Protein AF-A0AAD9BZF3-F1 (afdb_monomer)

Secondary structure (DSSP, 8-state):
--------------------------S-----------HHHHHHHHHHHGGGHHHHHHHHHHHHHHHHHHHHHHHHHHHHHHHHHH-TT-HHHHHHHHHHHHHHHHHHHHHHHHHHHHHHHHHHHHHHHHHHHHHHHHHHHHHTS-HHHHHHS-HHHHHHIIIIIHHHHHHIIIIIHHHHHHHHHHHHHHHHHHHHH-HHHHHHHHHHHHHHHHHHHHHHHHHHHHHHHHHHHHHHHHHHHHHHHHTHHHHHHTT-HHHHHHHHHHHHHHHHHHHHHHHHHHHHHHHHHHHHHHHHHHHHHHHHHHHHHTTSS-HHHHHHHHHHHHHHHHHTT-

Solvent-accessible surface area (backbone atoms only — not comparable to full-atom values): 18412 Å² total; per-residue (Å²): 134,88,81,83,90,85,87,80,90,86,83,89,85,86,87,81,85,80,91,81,78,82,79,78,88,71,88,79,87,68,79,82,66,81,85,70,75,54,70,64,58,56,50,54,53,49,60,63,45,53,88,45,43,67,47,53,50,50,24,48,52,26,44,55,52,24,48,50,43,60,65,43,47,38,56,53,49,12,53,51,47,40,50,65,68,68,39,82,84,46,70,68,65,40,53,54,52,51,51,54,51,52,52,52,50,49,52,49,50,51,53,22,50,52,28,42,53,51,20,52,53,36,38,53,55,47,22,54,53,43,26,53,52,46,38,55,53,50,52,55,53,60,74,69,54,60,70,73,55,58,76,73,45,59,68,69,56,58,50,41,48,52,56,53,49,33,48,53,53,19,41,49,69,27,56,51,44,54,50,50,52,47,45,53,52,48,40,53,51,29,53,53,48,32,44,70,73,35,53,72,59,36,53,52,49,63,62,54,46,55,62,51,49,51,54,51,50,55,51,49,52,54,51,50,53,45,49,49,53,26,50,54,42,43,50,53,42,50,50,51,49,51,54,50,63,76,40,40,69,61,40,59,74,70,71,36,61,71,59,52,51,51,54,50,48,56,39,50,50,52,25,49,55,39,46,52,54,40,49,53,50,51,51,48,49,53,51,53,52,51,49,51,52,52,52,50,54,50,50,51,51,53,55,46,51,53,36,37,76,69,71,76,43,54,75,12,54,50,50,18,44,50,46,34,52,50,56,40,53,56,59,73,73,110

pLDDT: mean 82.31, std 19.56, range [26.34, 98.06]

Mean predicted aligned error: 11.13 Å

InterPro domains:
  IPR011527 ABC transporter type 1, transmembrane domain [PF00664] (59-325)
  IPR011527 ABC transporter type 1, transmembrane domain [PS50929] (57-326)
  IPR036640 ABC transporter type 1, transmembrane domain superfamily [G3DSA:1.20.1560.10] (37-333)
  IPR036640 ABC transporter type 1, transmembrane domain superfamily [SSF90123] (41-330)
  IPR039421 Type 1 protein exporter [PTHR43394] (20-327)

Organism: Dissostichus eleginoides (NCBI:txid100907)

Radius of gyration: 32.48 Å; Cα contacts (8 Å, |Δi|>4): 188; chains: 1; bounding box: 105×39×90 Å

Sequence (334 aa):
MRLLNRMSSSSAASTPTPAGQVKTQAETEGEQTPTTVPLEDVKRILKLAHPERWKLAAALGFLTVSSGVTMSAPFLLGKVIDTIYTAGADTETMTASLTSLCIMMTGVFLCGGAANAARVYLMQTSGQQIVRNLRASLFSSILRQEVAFFDRNRTGELINRLSADTAVVGRSITDNLSDGLRAVAQAAAGVSMMFYVSPSLASFVLLIVPPLAVLAVVYGRYLRSISKSTQDALAQATQLAEERISNMRTVRAFGKELSEVNTYTEKTDQVLKLARKEAVLRAGFFGVTGLSGNIMILSVLYKGGLLMASQHMTVGELSAFLMYTFGWASVLQV

Nearest PDB structures (foldseek):
  4ayw-assembly1_A-2  TM=9.741E-01  e=1.612E-25  Homo sapiens
  7y48-assembly1_B  TM=8.918E-01  e=3.178E-23  Homo sapiens
  7y49-assembly1_A  TM=8.389E-01  e=1.180E-23  Homo sapiens
  8t46-assembly1_B  TM=8.566E-01  e=8.533E-13  Homo sapiens
  8qoe-assembly1_A  TM=7.954E-01  e=1.090E-11  Bacillus subtilis

Structure (mmCIF, N/CA/C/O backbone):
data_AF-A0AAD9BZF3-F1
#
_entry.id   AF-A0AAD9BZF3-F1
#
loop_
_atom_site.group_PDB
_atom_site.id
_atom_site.type_symbol
_atom_site.label_atom_id
_atom_site.label_alt_id
_atom_site.label_comp_id
_atom_site.label_asym_id
_atom_site.label_entity_id
_atom_site.label_seq_id
_atom_site.pdbx_PDB_ins_code
_atom_site.Cartn_x
_atom_site.Cartn_y
_atom_site.Cartn_z
_atom_site.occupancy
_atom_site.B_iso_or_equiv
_atom_site.auth_seq_id
_atom_site.auth_comp_id
_atom_site.auth_asym_id
_atom_site.auth_atom_id
_atom_site.pdbx_PDB_model_num
ATOM 1 N N . MET A 1 1 ? -68.567 8.536 58.199 1.00 43.97 1 MET A N 1
ATOM 2 C CA . MET A 1 1 ? -68.249 7.810 56.947 1.00 43.97 1 MET A CA 1
ATOM 3 C C . MET A 1 1 ? -67.055 6.901 57.249 1.00 43.97 1 MET A C 1
ATOM 5 O O . MET A 1 1 ? -65.944 7.392 57.231 1.00 43.97 1 MET A O 1
ATOM 9 N N . ARG A 1 2 ? -67.195 5.704 57.856 1.00 34.12 2 ARG A N 1
ATOM 10 C CA . ARG A 1 2 ? -67.696 4.428 57.274 1.00 34.12 2 ARG A CA 1
ATOM 11 C C . ARG A 1 2 ? -67.047 4.202 55.888 1.00 34.12 2 ARG A C 1
ATOM 13 O O . ARG A 1 2 ? -67.356 4.990 55.012 1.00 34.12 2 ARG A O 1
ATOM 20 N N . LEU A 1 3 ? -66.163 3.230 55.619 1.00 34.75 3 LEU A N 1
ATOM 21 C CA . LEU A 1 3 ? -65.942 1.895 56.197 1.00 34.75 3 LEU A CA 1
ATOM 22 C C . LEU A 1 3 ? -64.507 1.370 55.919 1.00 34.75 3 LEU A C 1
ATOM 24 O O . LEU A 1 3 ? -64.008 1.502 54.811 1.00 34.75 3 LEU A O 1
ATOM 28 N N . LEU A 1 4 ? -63.934 0.750 56.960 1.00 37.34 4 LEU A N 1
ATOM 29 C CA . LEU A 1 4 ? -63.267 -0.568 57.045 1.00 37.34 4 LEU A CA 1
ATOM 30 C C . LEU A 1 4 ? -62.184 -0.961 56.017 1.00 37.34 4 LEU A C 1
ATOM 32 O O . LEU A 1 4 ? -62.442 -1.088 54.832 1.00 37.34 4 LEU A O 1
ATOM 36 N N . ASN A 1 5 ? -60.932 -1.160 56.442 1.00 33.53 5 ASN A N 1
ATOM 37 C CA . ASN A 1 5 ? -60.416 -2.277 57.261 1.00 33.53 5 ASN A CA 1
ATOM 38 C C . ASN A 1 5 ? -60.195 -3.567 56.453 1.00 33.53 5 ASN A C 1
ATOM 40 O O . ASN A 1 5 ? -61.130 -4.326 56.210 1.00 33.53 5 ASN A O 1
ATOM 44 N N . ARG A 1 6 ? -58.923 -3.864 56.169 1.00 34.59 6 ARG A N 1
ATOM 45 C CA . ARG A 1 6 ? -58.376 -5.213 56.351 1.00 34.59 6 ARG A CA 1
ATOM 46 C C . ARG A 1 6 ? -56.855 -5.150 56.485 1.00 34.59 6 ARG A C 1
ATOM 48 O O . ARG A 1 6 ? -56.124 -5.156 55.502 1.00 34.59 6 ARG A O 1
ATOM 55 N N . MET A 1 7 ? -56.393 -5.094 57.730 1.00 35.22 7 MET A N 1
ATOM 56 C CA . MET A 1 7 ? -55.089 -5.640 58.096 1.00 35.22 7 MET A CA 1
ATOM 57 C C . MET A 1 7 ? -55.259 -7.135 58.371 1.00 35.22 7 MET A C 1
ATOM 59 O O . MET A 1 7 ? -56.206 -7.545 59.039 1.00 35.22 7 MET A O 1
ATOM 63 N N . SER A 1 8 ? -54.317 -7.934 57.886 1.00 36.06 8 SER A N 1
ATOM 64 C CA . SER A 1 8 ? -53.917 -9.189 58.519 1.00 36.06 8 SER A CA 1
ATOM 65 C C . SER A 1 8 ? -52.482 -9.473 58.104 1.00 36.06 8 SER A C 1
ATOM 67 O O . SER A 1 8 ? -52.202 -9.884 56.983 1.00 36.06 8 SER A O 1
ATOM 69 N N . SER A 1 9 ? -51.588 -9.195 59.039 1.00 35.19 9 SER A N 1
ATOM 70 C CA . SER A 1 9 ? -50.189 -9.592 59.093 1.00 35.19 9 SER A CA 1
ATOM 71 C C . SER A 1 9 ? -49.988 -11.103 58.952 1.00 35.19 9 SER A C 1
ATOM 73 O O . SER A 1 9 ? -50.738 -11.873 59.547 1.00 35.19 9 SER A O 1
ATOM 75 N N . SER A 1 10 ? -48.888 -11.517 58.325 1.00 30.06 10 SER A N 1
ATOM 76 C CA . SER A 1 10 ? -48.106 -12.644 58.838 1.00 30.06 10 SER A CA 1
ATOM 77 C C . SER A 1 10 ? -46.621 -12.422 58.570 1.00 30.06 10 SER A C 1
ATOM 79 O O . SER A 1 10 ? -46.224 -11.884 57.540 1.00 30.06 10 SER A O 1
ATOM 81 N N . SER A 1 11 ? -45.844 -12.787 59.578 1.00 29.58 11 SER A N 1
ATOM 82 C CA . SER A 1 11 ? -44.441 -12.490 59.821 1.00 29.58 11 SER A CA 1
ATOM 83 C C . SER A 1 11 ? -43.527 -13.638 59.369 1.00 29.58 11 SER A C 1
ATOM 85 O O . SER A 1 11 ? -43.952 -14.790 59.354 1.00 29.58 11 SER A O 1
ATOM 87 N N . ALA A 1 12 ? -42.257 -13.274 59.157 1.00 30.83 12 ALA A N 1
ATOM 88 C CA . ALA A 1 12 ? -41.030 -14.044 59.400 1.00 30.83 12 ALA A CA 1
ATOM 89 C C . ALA A 1 12 ? -40.320 -14.803 58.249 1.00 30.83 12 ALA A C 1
ATOM 91 O O . ALA A 1 12 ? -40.863 -15.698 57.614 1.00 30.83 12 ALA A O 1
ATOM 92 N N . ALA A 1 13 ? -39.013 -14.486 58.175 1.00 29.39 13 ALA A N 1
ATOM 93 C CA . ALA A 1 13 ? -37.856 -15.382 58.003 1.00 29.39 13 ALA A CA 1
ATOM 94 C C . ALA A 1 13 ? -37.224 -15.607 56.599 1.00 29.39 13 ALA A C 1
ATOM 96 O O . ALA A 1 13 ? -37.577 -16.509 55.854 1.00 29.39 13 ALA A O 1
ATOM 97 N N . SER A 1 14 ? -36.193 -14.791 56.321 1.00 28.27 14 SER A N 1
ATOM 98 C CA . SER A 1 14 ? -34.774 -15.158 56.074 1.00 28.27 14 SER A CA 1
ATOM 99 C C . SER A 1 14 ? -34.335 -16.200 55.005 1.00 28.27 14 SER A C 1
ATOM 101 O O . SER A 1 14 ? -34.389 -17.402 55.250 1.00 28.27 14 SER A O 1
ATOM 103 N N . THR A 1 15 ? -33.593 -15.680 53.998 1.00 29.72 15 THR A N 1
ATOM 104 C CA . THR A 1 15 ? -32.366 -16.223 53.317 1.00 29.72 15 THR A CA 1
ATOM 105 C C . THR A 1 15 ? -32.477 -17.424 52.334 1.00 29.72 15 THR A C 1
ATOM 107 O O . THR A 1 15 ? -33.512 -18.070 52.287 1.00 29.72 15 THR A O 1
ATOM 110 N N . PRO A 1 16 ? -31.480 -17.670 51.440 1.00 35.84 16 PRO A N 1
ATOM 111 C CA . PRO A 1 16 ? -31.411 -17.134 50.073 1.00 35.84 16 PRO A CA 1
ATOM 112 C C . PRO A 1 16 ? -31.395 -18.233 48.972 1.00 35.84 16 PRO A C 1
ATOM 114 O O . PRO A 1 16 ? -31.284 -19.415 49.259 1.00 35.84 16 PRO A O 1
ATOM 117 N N . THR A 1 17 ? -31.496 -17.797 47.710 1.00 29.58 17 THR A N 1
ATOM 118 C CA . THR A 1 17 ? -31.065 -18.401 46.420 1.00 29.58 17 THR A CA 1
ATOM 119 C C . THR A 1 17 ? -30.816 -19.924 46.324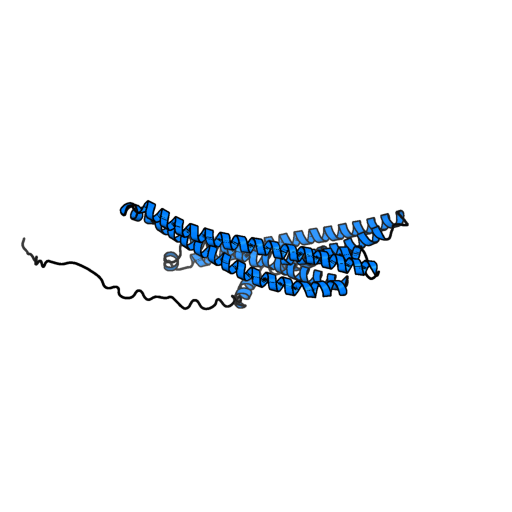 1.00 29.58 17 THR A C 1
ATOM 121 O O . THR A 1 17 ? -29.978 -20.474 47.034 1.00 29.58 17 THR A O 1
ATOM 124 N N . PRO A 1 18 ? -31.299 -20.555 45.235 1.00 29.00 18 PRO A N 1
ATOM 125 C CA . PRO A 1 18 ? -30.323 -21.105 44.289 1.00 29.00 18 PRO A CA 1
ATOM 126 C C . PRO A 1 18 ? -30.462 -20.519 42.884 1.00 29.00 18 PRO A C 1
ATOM 128 O O . PRO A 1 18 ? -31.551 -20.262 42.375 1.00 29.00 18 PRO A O 1
ATOM 131 N N . ALA A 1 19 ? -29.297 -20.317 42.277 1.00 33.66 19 ALA A N 1
ATOM 132 C CA . ALA A 1 19 ? -29.096 -19.899 40.908 1.00 33.66 19 ALA A CA 1
ATOM 133 C C . ALA A 1 19 ? -29.779 -20.863 39.927 1.00 33.66 19 ALA A C 1
ATOM 135 O O . ALA A 1 19 ? -29.671 -22.081 40.057 1.00 33.66 19 ALA A O 1
ATOM 136 N N . GLY A 1 20 ? -30.438 -20.300 38.915 1.00 26.34 20 GLY A N 1
ATOM 137 C CA . GLY A 1 20 ? -31.137 -21.044 37.875 1.00 26.34 20 GLY A CA 1
ATOM 138 C C . GLY A 1 20 ? -31.024 -20.353 36.521 1.00 26.34 20 GLY A C 1
ATOM 139 O O . GLY A 1 20 ? -31.921 -19.627 36.120 1.00 26.34 20 GLY A O 1
ATOM 140 N N . GLN A 1 21 ? -29.914 -20.636 35.836 1.00 28.55 21 GLN A N 1
ATOM 141 C CA . GLN A 1 21 ? -29.777 -20.673 34.374 1.00 28.55 21 GLN A CA 1
ATOM 142 C C . GLN A 1 21 ? -29.893 -19.346 33.601 1.00 28.55 21 GLN A C 1
ATOM 144 O O . GLN A 1 21 ? -30.812 -19.123 32.816 1.00 28.55 21 GLN A O 1
ATOM 149 N N . VAL A 1 22 ? -28.836 -18.533 33.685 1.00 28.47 22 VAL A N 1
ATOM 150 C CA . VAL A 1 22 ? -28.403 -17.756 32.515 1.00 28.47 22 VAL A CA 1
ATOM 151 C C . VAL A 1 22 ? -27.894 -18.773 31.496 1.00 28.47 22 VAL A C 1
ATOM 153 O O . VAL A 1 22 ? -26.881 -19.431 31.724 1.00 28.47 22 VAL A O 1
ATOM 156 N N . LYS A 1 23 ? -28.637 -18.962 30.402 1.00 28.06 23 LYS A N 1
ATOM 157 C CA . LYS A 1 23 ? -28.177 -19.752 29.260 1.00 28.06 23 LYS A CA 1
ATOM 158 C C . LYS A 1 23 ? -26.883 -19.135 28.735 1.00 28.06 23 LYS A C 1
ATOM 160 O O . LYS A 1 23 ? -26.897 -18.070 28.126 1.00 28.06 23 LYS A O 1
ATOM 165 N N . THR A 1 24 ? -25.789 -19.842 28.976 1.00 26.64 24 THR A N 1
ATOM 166 C CA . THR A 1 24 ? -24.521 -19.735 28.266 1.00 26.64 24 THR A CA 1
ATOM 167 C C . THR A 1 24 ? -24.787 -19.851 26.765 1.00 26.64 24 THR A C 1
ATOM 169 O O . THR A 1 24 ? -24.963 -20.946 26.243 1.00 26.64 24 THR A O 1
ATOM 172 N N . GLN A 1 25 ? -24.857 -18.716 26.071 1.00 26.88 25 GLN A N 1
ATOM 173 C CA . GLN A 1 25 ? -24.564 -18.629 24.642 1.00 2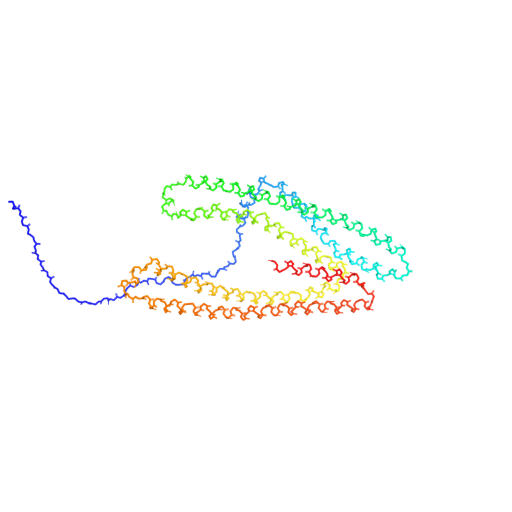6.88 25 GLN A CA 1
ATOM 174 C C . GLN A 1 25 ? -23.065 -18.354 24.515 1.00 26.88 25 GLN A C 1
ATOM 176 O O . GLN A 1 25 ? -22.627 -17.235 24.272 1.00 26.88 25 GLN A O 1
ATOM 181 N N . ALA A 1 26 ? -22.279 -19.391 24.774 1.00 32.47 26 ALA A N 1
ATOM 182 C CA . ALA A 1 26 ? -20.930 -19.523 24.258 1.00 32.47 26 ALA A CA 1
ATOM 183 C C . ALA A 1 26 ? -20.971 -20.722 23.304 1.00 32.47 26 ALA A C 1
ATOM 185 O O . ALA A 1 26 ? -21.685 -21.680 23.581 1.00 32.47 26 ALA A O 1
ATOM 186 N N . GLU A 1 27 ? -20.227 -20.627 22.202 1.00 33.44 27 GLU A N 1
ATOM 187 C CA . GLU A 1 27 ? -20.094 -21.621 21.123 1.00 33.44 27 GLU A CA 1
ATOM 188 C C . GLU A 1 27 ? -21.171 -21.601 20.030 1.00 33.44 27 GLU A C 1
ATOM 190 O O . GLU A 1 27 ? -22.002 -22.495 19.919 1.00 33.44 27 GLU A O 1
ATOM 195 N N . THR A 1 28 ? -21.088 -20.607 19.137 1.00 26.95 28 THR A N 1
ATOM 196 C CA . THR A 1 28 ? -20.877 -20.853 17.690 1.00 26.95 28 THR A CA 1
ATOM 197 C C . THR A 1 28 ? -20.437 -19.554 16.992 1.00 26.95 28 THR A C 1
ATOM 199 O O . THR A 1 28 ? -21.117 -19.028 16.118 1.00 26.95 28 THR A O 1
ATOM 202 N N . GLU A 1 29 ? -19.278 -18.995 17.363 1.00 32.38 29 GLU A N 1
ATOM 203 C CA . GLU A 1 29 ? -18.572 -18.108 16.426 1.00 32.38 29 GLU A CA 1
ATOM 204 C C . GLU A 1 29 ? -17.856 -19.000 15.414 1.00 32.38 29 GLU A C 1
ATOM 206 O O . GLU A 1 29 ? -16.723 -19.436 15.608 1.00 32.38 29 GLU A O 1
ATOM 211 N N . GLY A 1 30 ? -18.597 -19.339 14.360 1.00 28.11 30 GLY A N 1
ATOM 212 C CA . GLY A 1 30 ? -18.056 -19.988 13.182 1.00 28.11 30 GLY A CA 1
ATOM 213 C C . GLY A 1 30 ? -16.917 -19.155 12.605 1.00 28.11 30 GLY A C 1
ATOM 214 O O . GLY A 1 30 ? -17.051 -17.953 12.378 1.00 28.11 30 GLY A O 1
ATOM 215 N N . GLU A 1 31 ? -15.795 -19.833 12.405 1.00 32.50 31 GLU A N 1
ATOM 216 C CA . GLU A 1 31 ? -14.805 -19.620 11.356 1.00 32.50 31 GLU A CA 1
ATOM 217 C C . GLU A 1 31 ? -15.208 -18.514 10.363 1.00 32.50 31 GLU A C 1
ATOM 219 O O . GLU A 1 31 ? -15.999 -18.735 9.441 1.00 32.50 31 GLU A O 1
ATOM 224 N N . GLN A 1 32 ? -14.687 -17.294 10.562 1.00 34.31 32 GLN A N 1
ATOM 225 C CA . GLN A 1 32 ? -14.824 -16.208 9.591 1.00 34.31 32 GLN A CA 1
ATOM 226 C C . GLN A 1 32 ? -14.070 -16.607 8.319 1.00 34.31 32 GLN A C 1
ATOM 228 O O . GLN A 1 32 ? -12.889 -16.318 8.126 1.00 34.31 32 GLN A O 1
ATOM 233 N N . THR A 1 33 ? -14.796 -17.320 7.465 1.00 31.84 33 THR A N 1
ATOM 234 C CA . THR A 1 33 ? -14.477 -17.585 6.068 1.00 31.84 33 THR A CA 1
ATOM 235 C C . THR A 1 33 ? -14.231 -16.219 5.415 1.00 31.84 33 THR A C 1
ATOM 237 O O . THR A 1 33 ? -14.969 -15.280 5.727 1.00 31.84 33 THR A O 1
ATOM 240 N N . PRO A 1 34 ? -13.192 -16.040 4.576 1.00 35.72 34 PRO A N 1
ATOM 241 C CA . PRO A 1 34 ? -12.843 -14.730 4.032 1.00 35.72 34 PRO A CA 1
ATOM 242 C C . PRO A 1 34 ? -14.082 -14.080 3.421 1.00 35.72 34 PRO A C 1
ATOM 244 O O . PRO A 1 34 ? -14.734 -14.692 2.576 1.00 35.72 34 PRO A O 1
ATOM 247 N N . THR A 1 35 ? -14.407 -12.866 3.875 1.00 42.47 35 THR A N 1
ATOM 248 C CA . THR A 1 35 ? -15.506 -12.040 3.370 1.00 42.47 35 THR A CA 1
ATOM 249 C C . THR A 1 35 ? -15.317 -11.840 1.870 1.00 42.47 35 THR A C 1
ATOM 251 O O . THR A 1 35 ? -14.641 -10.915 1.422 1.00 42.47 35 THR A O 1
ATOM 254 N N . THR A 1 36 ? -15.860 -12.755 1.073 1.00 41.66 36 THR A N 1
ATOM 255 C CA . THR A 1 36 ? -15.955 -12.595 -0.370 1.00 41.66 36 THR A CA 1
ATOM 256 C C . THR A 1 36 ? -16.985 -11.503 -0.578 1.00 41.66 36 THR A C 1
ATOM 258 O O . THR A 1 36 ? -18.149 -11.652 -0.218 1.00 41.66 36 THR A O 1
ATOM 261 N N . VAL A 1 37 ? -16.530 -10.342 -1.050 1.00 52.38 37 VAL A N 1
ATOM 262 C CA . VAL A 1 37 ? -17.421 -9.221 -1.348 1.00 52.38 37 VAL A CA 1
ATOM 263 C C . VAL A 1 37 ? -18.459 -9.740 -2.348 1.00 52.38 37 VAL A C 1
ATOM 265 O O . VAL A 1 37 ? -18.054 -10.195 -3.424 1.00 52.38 37 VAL A O 1
ATOM 268 N N . PRO A 1 38 ? -19.765 -9.735 -2.026 1.00 67.69 38 PRO A N 1
ATOM 269 C CA . PRO A 1 38 ? -20.777 -10.213 -2.952 1.00 67.69 38 PRO A CA 1
ATOM 270 C C . PRO A 1 38 ? -20.660 -9.421 -4.254 1.00 67.69 38 PRO A C 1
ATOM 272 O O . PRO A 1 38 ? -20.639 -8.189 -4.248 1.00 67.69 38 PRO A O 1
ATOM 275 N N . LEU A 1 39 ? -20.587 -10.111 -5.394 1.00 64.56 39 LEU A N 1
ATOM 276 C CA . LEU A 1 39 ? -20.503 -9.466 -6.713 1.00 64.56 39 LEU A CA 1
ATOM 277 C C . LEU A 1 39 ? -21.675 -8.493 -6.956 1.00 64.56 39 LEU A C 1
ATOM 279 O O . LEU A 1 39 ? -21.552 -7.539 -7.727 1.00 64.56 39 LEU A O 1
ATOM 283 N N . GLU A 1 40 ? -22.796 -8.697 -6.262 1.00 71.50 40 GLU A N 1
ATOM 284 C CA . GLU A 1 40 ? -23.947 -7.795 -6.262 1.00 71.50 40 GLU A CA 1
ATOM 285 C C . GLU A 1 40 ? -23.658 -6.434 -5.614 1.00 71.50 40 GLU A C 1
ATOM 287 O O . GLU A 1 40 ? -24.077 -5.407 -6.155 1.00 71.50 40 GLU A O 1
ATOM 292 N N . ASP A 1 41 ? -22.884 -6.393 -4.528 1.00 72.31 41 ASP A N 1
ATOM 293 C CA . ASP A 1 41 ? -22.503 -5.150 -3.852 1.00 72.31 41 ASP A CA 1
ATOM 294 C C . ASP A 1 41 ? -21.544 -4.335 -4.718 1.00 72.31 41 ASP A C 1
ATOM 296 O O . ASP A 1 41 ? -21.728 -3.128 -4.892 1.00 72.31 41 ASP A O 1
ATOM 300 N N . VAL A 1 42 ? -20.594 -5.006 -5.377 1.00 67.75 42 VAL A N 1
ATOM 301 C CA . VAL A 1 42 ? -19.699 -4.380 -6.362 1.00 67.75 42 VAL A CA 1
ATOM 302 C C . VAL A 1 42 ? -20.502 -3.810 -7.530 1.00 67.75 42 VAL A C 1
ATOM 304 O O . VAL A 1 42 ? -20.268 -2.678 -7.947 1.00 67.75 42 VAL A O 1
ATOM 307 N N . LYS A 1 43 ? -21.502 -4.541 -8.035 1.00 72.88 43 LYS A N 1
ATOM 308 C CA . LYS A 1 43 ? -22.376 -4.075 -9.123 1.00 72.88 43 LYS A CA 1
ATOM 309 C C . LYS A 1 43 ? -23.236 -2.879 -8.705 1.00 72.88 43 LYS A C 1
ATOM 311 O O . LYS A 1 43 ? -23.443 -1.964 -9.504 1.00 72.88 43 LYS A O 1
ATOM 316 N N . ARG A 1 44 ? -23.717 -2.850 -7.460 1.00 72.00 44 ARG A N 1
ATOM 317 C CA . ARG A 1 44 ? -24.491 -1.734 -6.891 1.00 72.00 44 ARG A CA 1
ATOM 318 C C . ARG A 1 44 ? -23.629 -0.482 -6.724 1.00 72.00 44 ARG A C 1
ATOM 320 O O . ARG A 1 44 ? -24.068 0.614 -7.070 1.00 72.00 44 ARG A O 1
ATOM 327 N N . ILE A 1 45 ? -22.385 -0.667 -6.294 1.00 70.12 45 ILE A N 1
ATOM 328 C CA . ILE A 1 45 ? -21.344 0.361 -6.219 1.00 70.12 45 ILE A CA 1
ATOM 329 C C . ILE A 1 45 ? -20.972 0.885 -7.618 1.00 70.12 45 ILE A C 1
ATOM 331 O O . ILE A 1 45 ? -20.923 2.094 -7.841 1.00 70.12 45 ILE A O 1
ATOM 335 N N . LEU A 1 46 ? -20.80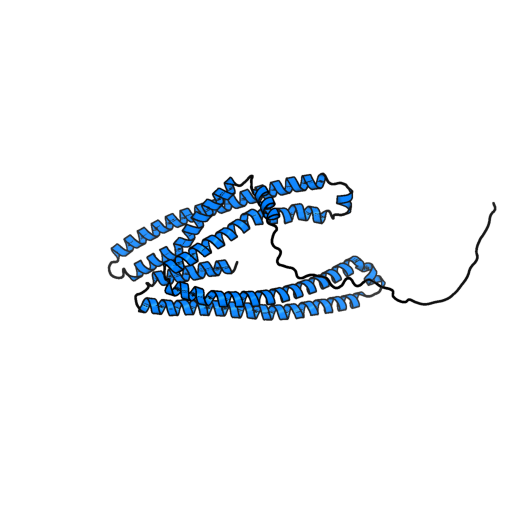4 0.001 -8.604 1.00 66.81 46 LEU A N 1
ATOM 336 C CA . LEU A 1 46 ? -20.511 0.390 -9.987 1.00 66.81 46 LEU A CA 1
ATOM 337 C C . LEU A 1 46 ? -21.676 1.168 -10.621 1.00 66.81 46 LEU A C 1
ATOM 339 O O . LEU A 1 46 ? -21.470 2.110 -11.386 1.00 66.81 46 LEU A O 1
ATOM 343 N N . LYS A 1 47 ? -22.917 0.815 -10.265 1.00 76.50 47 LYS A N 1
ATOM 344 C CA . LYS A 1 47 ? -24.121 1.535 -10.699 1.00 76.50 47 LYS A CA 1
ATOM 345 C C . LYS A 1 47 ? -24.176 2.960 -10.132 1.00 76.50 47 LYS A C 1
ATOM 347 O O . LYS A 1 47 ? -24.667 3.852 -10.817 1.00 76.50 47 LYS A O 1
ATOM 352 N N . LEU A 1 48 ? -23.627 3.193 -8.936 1.00 67.44 48 LEU A N 1
ATOM 353 C CA . LEU A 1 48 ? -23.468 4.534 -8.354 1.00 67.44 48 LEU A CA 1
ATOM 354 C C . LEU A 1 48 ? -22.408 5.374 -9.089 1.00 67.44 48 LEU A C 1
ATOM 356 O O . LEU A 1 48 ? -22.550 6.592 -9.161 1.00 67.44 48 LEU A O 1
ATOM 360 N N . ALA A 1 49 ? -21.393 4.735 -9.681 1.00 69.12 49 ALA A N 1
ATOM 361 C CA . ALA A 1 49 ? -20.363 5.389 -10.494 1.00 69.12 49 ALA A CA 1
ATOM 362 C C . ALA A 1 49 ? -20.792 5.652 -11.954 1.00 69.12 49 ALA A C 1
ATOM 364 O O . ALA A 1 49 ? -20.160 6.437 -12.662 1.00 69.12 49 ALA A O 1
ATOM 365 N N . HIS A 1 50 ? -21.886 5.034 -12.410 1.00 74.69 50 HIS A N 1
ATOM 366 C CA . HIS A 1 50 ? -22.388 5.141 -13.783 1.00 74.69 50 HIS A CA 1
ATOM 367 C C . HIS A 1 50 ? -22.584 6.582 -14.311 1.00 74.69 50 HIS A C 1
ATOM 369 O O . HIS A 1 50 ? -22.276 6.808 -15.484 1.00 74.69 50 HIS A O 1
ATOM 375 N N . PRO A 1 51 ? -23.055 7.572 -13.520 1.00 77.88 51 PRO A N 1
ATOM 376 C CA . PRO A 1 51 ? -23.209 8.950 -13.998 1.00 77.88 51 PRO A CA 1
ATOM 377 C C . PRO A 1 51 ? -21.881 9.602 -14.410 1.00 77.88 51 PRO A C 1
ATOM 379 O O . PRO A 1 51 ? -21.853 10.402 -15.339 1.00 77.88 51 PRO A O 1
ATOM 382 N N . GLU A 1 52 ? -20.773 9.210 -13.774 1.00 80.75 52 GLU A N 1
ATOM 383 C CA . GLU A 1 52 ? -19.437 9.787 -13.979 1.00 80.75 52 GLU A CA 1
ATOM 384 C C . GLU A 1 52 ? -18.517 8.883 -14.819 1.00 80.75 52 GLU A C 1
ATOM 386 O O . GLU A 1 52 ? -17.315 9.129 -14.926 1.00 80.75 52 GLU A O 1
ATOM 391 N N . ARG A 1 53 ? -19.071 7.849 -15.469 1.00 83.19 53 ARG A N 1
ATOM 392 C CA . ARG A 1 53 ? -18.310 6.844 -16.236 1.00 83.19 53 ARG A CA 1
ATOM 393 C C . ARG A 1 53 ? -17.353 7.441 -17.269 1.00 83.19 53 ARG A C 1
ATOM 395 O O . ARG A 1 53 ? -16.278 6.895 -17.480 1.00 8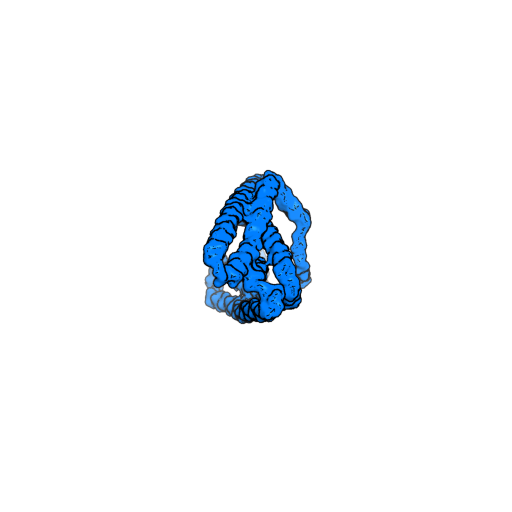3.19 53 ARG A O 1
ATOM 402 N N . TRP A 1 54 ? -17.709 8.572 -17.877 1.00 86.19 54 TRP A N 1
ATOM 403 C CA . TRP A 1 54 ? -16.865 9.246 -18.866 1.00 86.19 54 TRP A CA 1
ATOM 404 C C . TRP A 1 54 ? -15.635 9.910 -18.243 1.00 86.19 54 TRP A C 1
ATOM 406 O O . TRP A 1 54 ? -14.543 9.792 -18.791 1.00 86.19 54 TRP A O 1
ATOM 416 N N . LYS A 1 55 ? -15.781 10.553 -17.078 1.00 85.75 55 LYS A N 1
ATOM 417 C CA . LYS A 1 55 ? -14.646 11.150 -16.360 1.00 85.75 55 LYS A CA 1
ATOM 418 C C . LYS A 1 55 ? -13.735 10.076 -15.782 1.00 85.75 55 LYS A C 1
ATOM 420 O O . LYS A 1 55 ? -12.520 10.210 -15.864 1.00 85.75 55 LYS A O 1
ATOM 425 N N . LEU A 1 56 ? -14.317 8.987 -15.275 1.00 85.31 56 LEU A N 1
ATOM 426 C CA . LEU A 1 56 ? -13.565 7.828 -14.791 1.00 85.31 56 LEU A CA 1
ATOM 427 C C . LEU A 1 56 ? -12.813 7.121 -15.927 1.00 85.31 56 LEU A C 1
ATOM 429 O O . LEU A 1 56 ? -11.640 6.795 -15.765 1.00 85.31 56 LEU A O 1
ATOM 433 N N . ALA A 1 57 ? -13.436 6.946 -17.096 1.00 87.31 57 ALA A N 1
ATOM 434 C CA . ALA A 1 57 ? -12.773 6.387 -18.275 1.00 87.31 57 ALA A CA 1
ATOM 435 C C . ALA A 1 57 ? -11.639 7.294 -18.783 1.00 87.31 57 ALA A C 1
ATOM 437 O O . ALA A 1 57 ? -10.55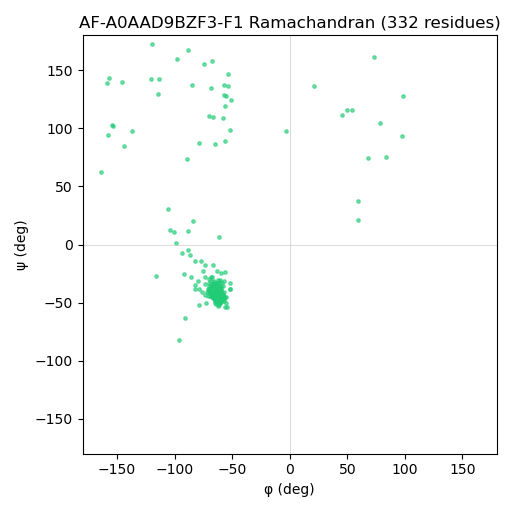3 6.807 -19.091 1.00 87.31 57 ALA A O 1
ATOM 438 N N . ALA A 1 58 ? -11.846 8.615 -18.806 1.00 90.38 58 ALA A N 1
ATOM 439 C CA . ALA A 1 58 ? -10.790 9.569 -19.141 1.00 90.38 58 ALA A CA 1
ATOM 440 C C . ALA A 1 58 ? -9.635 9.519 -18.125 1.00 90.38 58 ALA A C 1
ATOM 442 O O . ALA A 1 58 ? -8.472 9.443 -18.517 1.00 90.38 58 ALA A O 1
ATOM 443 N N . ALA A 1 59 ? -9.939 9.485 -16.822 1.00 88.06 59 ALA A N 1
ATOM 444 C CA . ALA A 1 59 ? -8.941 9.344 -15.762 1.00 88.06 59 ALA A CA 1
ATOM 445 C C . ALA A 1 59 ? -8.152 8.030 -15.876 1.00 88.06 59 ALA A C 1
ATOM 447 O O . ALA A 1 59 ? -6.949 8.011 -15.612 1.00 88.06 59 ALA A O 1
ATOM 448 N N . LEU A 1 60 ? -8.806 6.948 -16.310 1.00 87.56 60 LEU A N 1
ATOM 449 C CA . LEU A 1 60 ? -8.166 5.667 -16.590 1.00 87.56 60 LEU A CA 1
ATOM 450 C C . LEU A 1 60 ? -7.222 5.743 -17.801 1.00 87.56 60 LEU A C 1
ATOM 452 O O . LEU A 1 60 ? -6.106 5.231 -17.742 1.00 87.56 60 LEU A O 1
ATOM 456 N N . GLY A 1 61 ? -7.617 6.435 -18.871 1.00 90.00 61 GLY A N 1
ATOM 457 C CA . GLY A 1 61 ? -6.725 6.704 -20.002 1.00 90.00 61 GLY A CA 1
ATOM 458 C C . GLY A 1 61 ? -5.483 7.487 -19.565 1.00 90.00 61 GLY A C 1
ATOM 459 O O . GLY A 1 61 ? -4.353 7.060 -19.805 1.00 90.00 61 GLY A O 1
ATOM 460 N N . PHE A 1 62 ? -5.670 8.575 -18.812 1.00 91.12 62 PHE A N 1
ATOM 461 C CA . PHE A 1 62 ? -4.552 9.348 -18.261 1.00 91.12 62 PHE A CA 1
ATOM 462 C C . PHE A 1 62 ? -3.684 8.541 -17.290 1.00 91.12 62 PHE A C 1
ATOM 464 O O . PHE A 1 62 ? -2.469 8.731 -17.274 1.00 91.12 62 PHE A O 1
ATOM 471 N N . LEU A 1 63 ? -4.269 7.611 -16.527 1.00 88.69 63 LEU A N 1
ATOM 472 C CA . LEU A 1 63 ? -3.524 6.666 -15.693 1.00 88.69 63 LEU A CA 1
ATOM 473 C C . LEU A 1 63 ? -2.590 5.790 -16.530 1.00 88.69 63 LEU A C 1
ATOM 475 O O . LEU A 1 63 ? -1.431 5.611 -16.158 1.00 88.69 63 LEU A O 1
ATOM 479 N N . THR A 1 64 ? -3.077 5.220 -17.633 1.00 88.19 64 THR A N 1
ATOM 480 C CA . THR A 1 64 ? -2.235 4.352 -18.469 1.00 88.19 64 THR A CA 1
ATOM 481 C C . THR A 1 64 ? -1.065 5.119 -19.076 1.00 88.19 64 THR A C 1
ATOM 483 O O . THR A 1 64 ? 0.067 4.639 -19.034 1.00 88.19 64 THR A O 1
ATOM 486 N N . VAL A 1 65 ? -1.305 6.355 -19.527 1.00 89.81 65 VAL A N 1
ATOM 487 C CA . VAL A 1 65 ? -0.260 7.231 -20.069 1.00 89.81 65 VAL A CA 1
ATOM 488 C C . VAL A 1 65 ? 0.752 7.605 -18.986 1.00 89.81 65 VAL A C 1
ATOM 490 O O . VAL A 1 65 ? 1.951 7.414 -19.175 1.00 89.81 65 VAL A O 1
ATOM 493 N N . SER A 1 66 ? 0.299 8.084 -17.824 1.00 88.88 66 SER A N 1
ATOM 494 C CA . SER A 1 66 ? 1.205 8.507 -16.750 1.00 88.88 66 SER A CA 1
ATOM 495 C C . SER A 1 66 ? 1.998 7.339 -16.155 1.00 88.88 66 SER A C 1
ATOM 497 O O . SER A 1 66 ? 3.179 7.492 -15.832 1.00 88.88 66 SER A O 1
ATOM 499 N N . SER A 1 67 ? 1.394 6.151 -16.062 1.00 86.94 67 SER A N 1
ATOM 500 C CA . SER A 1 67 ? 2.078 4.931 -15.617 1.00 86.94 67 SER A CA 1
ATOM 501 C C . SER A 1 67 ? 3.125 4.475 -16.624 1.00 86.94 67 SER A C 1
ATOM 503 O O . SER A 1 67 ? 4.231 4.134 -16.210 1.00 86.94 67 SER A O 1
ATOM 505 N N . GLY A 1 68 ? 2.817 4.532 -17.924 1.00 87.50 68 GLY A N 1
ATOM 506 C CA . GLY A 1 68 ? 3.774 4.239 -18.992 1.00 87.50 68 GLY A CA 1
ATOM 507 C C . GLY A 1 68 ? 4.973 5.186 -18.965 1.00 87.50 68 GLY A C 1
ATOM 508 O O . GLY A 1 68 ? 6.115 4.734 -18.974 1.00 87.50 68 GLY A O 1
ATOM 509 N N . VAL A 1 69 ? 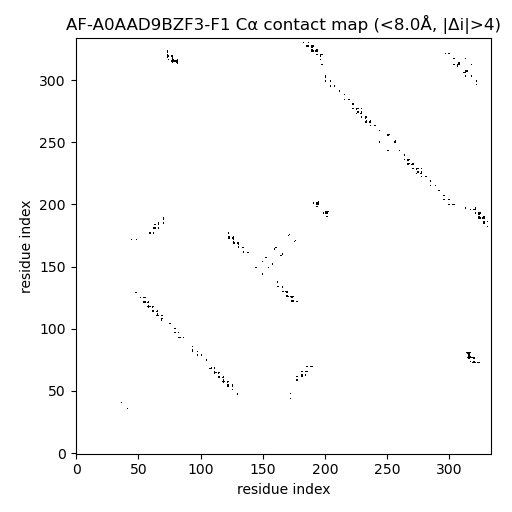4.727 6.492 -18.812 1.00 88.06 69 VAL A N 1
ATOM 510 C CA . VAL A 1 69 ? 5.798 7.487 -18.650 1.00 88.06 69 VAL A CA 1
ATOM 511 C C . VAL A 1 69 ? 6.649 7.185 -17.417 1.00 88.06 69 VAL A C 1
ATOM 513 O O . VAL A 1 69 ? 7.874 7.136 -17.513 1.00 88.06 69 VAL A O 1
ATOM 516 N N . THR A 1 70 ? 6.023 6.907 -16.272 1.00 85.88 70 THR A N 1
ATOM 517 C CA . THR A 1 70 ? 6.753 6.577 -15.036 1.00 85.88 70 THR A CA 1
ATOM 518 C C . THR A 1 70 ? 7.617 5.322 -15.213 1.00 85.88 70 THR A C 1
ATOM 520 O O . THR A 1 70 ? 8.768 5.300 -14.786 1.00 85.88 70 THR A O 1
ATOM 523 N N . MET A 1 71 ? 7.093 4.289 -15.880 1.00 86.62 71 MET A N 1
ATOM 524 C CA . MET A 1 71 ? 7.817 3.039 -16.140 1.00 86.62 71 MET A CA 1
ATOM 525 C C . MET A 1 71 ? 8.895 3.170 -17.217 1.00 86.62 71 MET A C 1
ATOM 527 O O . MET A 1 71 ? 9.788 2.332 -17.271 1.00 86.62 71 MET A O 1
ATOM 531 N N . SER A 1 72 ? 8.870 4.213 -18.047 1.00 87.69 72 SER A N 1
ATOM 532 C CA . SER A 1 72 ? 9.953 4.488 -18.998 1.00 87.69 72 SER A CA 1
ATOM 533 C C . SER A 1 72 ? 11.201 5.083 -18.332 1.00 87.69 72 SER A C 1
ATOM 535 O O . SER A 1 72 ? 12.301 4.941 -18.862 1.00 87.69 72 SER A O 1
ATOM 537 N N . ALA A 1 73 ? 11.060 5.703 -17.152 1.00 87.62 73 ALA A N 1
ATOM 538 C CA . ALA A 1 73 ? 12.150 6.426 -16.498 1.00 87.62 73 ALA A CA 1
ATOM 539 C C . ALA A 1 73 ? 13.379 5.547 -16.174 1.00 87.62 73 ALA A C 1
ATOM 541 O O . ALA A 1 73 ? 14.482 5.964 -16.532 1.00 87.62 73 ALA A O 1
ATOM 542 N N . PRO A 1 74 ? 13.245 4.335 -15.588 1.00 90.19 74 PRO A N 1
ATOM 543 C CA . PRO A 1 74 ? 14.400 3.471 -15.325 1.00 90.19 74 PRO A CA 1
ATOM 544 C C . PRO A 1 74 ? 15.150 3.048 -16.592 1.00 90.19 74 PRO A C 1
ATOM 546 O O . PRO A 1 74 ? 16.377 3.066 -16.617 1.00 90.19 74 PRO A O 1
ATOM 549 N N . PHE A 1 75 ? 14.422 2.706 -17.659 1.00 89.19 75 PHE A N 1
ATOM 550 C CA . PHE A 1 75 ? 15.015 2.318 -18.940 1.00 89.19 75 PHE A CA 1
ATOM 551 C C . PHE A 1 75 ? 15.784 3.472 -19.589 1.00 89.19 75 PHE A C 1
ATOM 553 O O . PHE A 1 75 ? 16.923 3.298 -20.023 1.00 89.19 75 PHE A O 1
ATOM 560 N N . LEU A 1 76 ? 15.180 4.662 -19.623 1.00 87.62 76 LEU A N 1
ATOM 561 C CA . LEU A 1 76 ? 15.809 5.854 -20.188 1.00 87.62 76 LEU A CA 1
ATOM 562 C C . LEU A 1 76 ? 17.054 6.255 -19.392 1.00 87.62 76 LEU A C 1
ATOM 564 O O . LEU A 1 76 ? 18.084 6.564 -19.987 1.00 87.62 76 LEU A O 1
ATOM 568 N N . LEU A 1 77 ? 17.000 6.173 -18.060 1.00 88.12 77 LEU A N 1
ATOM 569 C CA . LEU A 1 77 ? 18.168 6.435 -17.226 1.00 88.12 77 LEU A CA 1
ATOM 570 C C . LEU A 1 77 ? 19.280 5.404 -17.460 1.00 88.12 77 LEU A C 1
ATOM 572 O O . LEU A 1 77 ? 20.443 5.786 -17.550 1.00 88.12 77 LEU A O 1
ATOM 576 N N . GLY A 1 78 ? 18.935 4.125 -17.634 1.00 88.81 78 GLY A N 1
ATOM 577 C CA . GLY A 1 78 ? 19.893 3.093 -18.033 1.00 88.81 78 GLY A CA 1
ATOM 578 C C . GLY A 1 78 ? 20.626 3.455 -19.329 1.00 88.81 78 GLY A C 1
ATOM 579 O O . GLY A 1 78 ? 21.852 3.408 -19.380 1.00 88.81 78 GLY A O 1
ATOM 580 N N . LYS A 1 79 ? 19.901 3.935 -20.348 1.00 86.88 79 LYS A N 1
ATOM 581 C CA . LYS A 1 79 ? 20.505 4.406 -21.608 1.00 86.88 79 LYS A CA 1
ATOM 582 C C . LYS A 1 79 ? 21.407 5.627 -21.431 1.00 86.88 79 LYS A C 1
ATOM 584 O O . LYS A 1 79 ? 22.450 5.701 -22.079 1.00 86.88 79 LYS A O 1
ATOM 589 N N . VAL A 1 80 ? 21.039 6.566 -20.559 1.00 87.06 80 VAL A N 1
ATOM 590 C CA . VAL A 1 80 ? 21.898 7.713 -20.216 1.00 87.06 80 VAL A CA 1
ATOM 591 C C . VAL A 1 80 ? 23.198 7.232 -19.570 1.00 87.06 80 VAL A C 1
ATOM 593 O O . VAL A 1 80 ? 24.271 7.663 -19.985 1.00 87.06 80 VAL A O 1
ATOM 596 N N . ILE A 1 81 ? 23.115 6.304 -18.612 1.00 88.75 81 ILE A N 1
ATOM 597 C CA . ILE A 1 81 ? 24.284 5.723 -17.935 1.00 88.75 81 ILE A CA 1
ATOM 598 C C . ILE A 1 81 ? 25.211 5.040 -18.946 1.00 88.75 81 ILE A C 1
ATOM 600 O O . ILE A 1 81 ? 26.412 5.303 -18.941 1.00 88.75 81 ILE A O 1
ATOM 604 N N . ASP A 1 82 ? 24.664 4.228 -19.852 1.00 87.75 82 ASP A N 1
ATOM 605 C CA . ASP A 1 82 ? 25.458 3.555 -20.886 1.00 87.75 82 ASP A CA 1
ATOM 606 C C . ASP A 1 82 ? 26.118 4.543 -21.851 1.00 87.75 82 ASP A C 1
ATOM 608 O O . ASP A 1 82 ? 27.278 4.364 -22.224 1.00 87.75 82 ASP A O 1
ATOM 612 N N . THR A 1 83 ? 25.414 5.615 -22.223 1.00 82.62 83 THR A N 1
ATOM 613 C CA . THR A 1 83 ? 25.961 6.664 -23.097 1.00 82.62 83 THR A CA 1
ATOM 614 C C . THR A 1 83 ? 27.149 7.361 -22.434 1.00 82.62 83 THR A C 1
ATOM 616 O O . THR A 1 83 ? 28.180 7.540 -23.075 1.00 82.62 83 THR A O 1
ATOM 619 N N . ILE A 1 84 ? 27.046 7.691 -21.142 1.00 83.75 84 ILE A N 1
ATOM 620 C CA . ILE A 1 84 ? 28.139 8.305 -20.369 1.00 83.75 84 ILE A CA 1
ATOM 621 C C . ILE A 1 84 ? 29.333 7.349 -20.252 1.00 83.75 84 ILE A C 1
ATOM 623 O O . ILE A 1 84 ? 30.478 7.777 -20.370 1.00 83.75 84 ILE A O 1
ATOM 627 N N . TYR A 1 85 ? 29.078 6.058 -20.031 1.00 81.56 85 TYR A N 1
ATOM 628 C CA . TYR A 1 85 ? 30.135 5.067 -19.827 1.00 81.56 85 TYR A CA 1
ATOM 629 C C . TYR A 1 85 ? 30.880 4.707 -21.124 1.00 81.56 85 TYR A C 1
ATOM 631 O O . TYR A 1 85 ? 32.082 4.460 -21.099 1.00 81.56 85 TYR A O 1
ATOM 639 N N . THR A 1 86 ? 30.183 4.699 -22.264 1.00 75.50 86 THR A N 1
ATOM 640 C CA . THR A 1 86 ? 30.750 4.296 -23.565 1.00 75.50 86 THR A CA 1
ATOM 641 C C . THR A 1 86 ? 31.448 5.454 -24.286 1.00 75.50 86 THR A C 1
ATOM 643 O O . THR A 1 86 ? 32.391 5.237 -25.041 1.00 75.50 86 THR A O 1
ATOM 646 N N . ALA A 1 87 ? 31.023 6.697 -24.051 1.00 63.44 87 ALA A N 1
ATOM 647 C CA . ALA A 1 87 ? 31.483 7.867 -24.798 1.00 63.44 87 ALA A CA 1
ATOM 648 C C . ALA A 1 87 ? 32.801 8.490 -24.294 1.00 63.44 87 ALA A C 1
ATOM 650 O O . ALA A 1 87 ? 33.109 9.632 -24.628 1.00 63.44 87 ALA A O 1
ATOM 651 N N . GLY A 1 88 ? 33.623 7.743 -23.550 1.00 56.88 88 GLY A N 1
ATOM 652 C CA . GLY A 1 88 ? 34.922 8.199 -23.032 1.00 56.88 88 GLY A CA 1
ATOM 653 C C . GLY A 1 88 ? 35.982 8.587 -24.082 1.00 56.88 88 GLY A C 1
ATOM 654 O O . GLY A 1 88 ? 37.116 8.849 -23.694 1.00 56.88 88 GLY A O 1
ATOM 655 N N . ALA A 1 89 ? 35.648 8.621 -25.379 1.00 59.06 89 ALA A N 1
ATOM 656 C CA . ALA A 1 89 ? 36.569 8.932 -26.475 1.00 59.06 89 ALA A CA 1
ATOM 657 C C . ALA A 1 89 ? 36.236 10.224 -27.260 1.00 59.06 89 ALA A C 1
ATOM 659 O O . ALA A 1 89 ? 37.172 10.852 -27.743 1.00 59.06 89 ALA A O 1
ATOM 660 N N . ASP A 1 90 ? 34.969 10.673 -27.328 1.00 67.88 90 ASP A N 1
ATOM 661 C CA . ASP A 1 90 ? 34.543 11.835 -28.140 1.00 67.88 90 ASP A CA 1
ATOM 662 C C . ASP A 1 90 ? 33.551 12.753 -27.384 1.00 67.88 90 ASP A C 1
ATOM 664 O O . ASP A 1 90 ? 32.338 12.530 -27.346 1.00 67.88 90 ASP A O 1
ATOM 668 N N . THR A 1 91 ? 34.056 13.834 -26.782 1.00 71.06 91 THR A N 1
ATOM 669 C CA . THR A 1 91 ? 33.281 14.730 -25.896 1.00 71.06 91 THR A CA 1
ATOM 670 C C . THR A 1 91 ? 32.163 15.508 -26.610 1.00 71.06 91 THR A C 1
ATOM 672 O O . THR A 1 91 ? 31.108 15.772 -26.022 1.00 71.06 91 THR A O 1
ATOM 675 N N . GLU A 1 92 ? 32.352 15.883 -27.880 1.00 72.69 92 GLU A N 1
ATOM 676 C CA . GLU A 1 92 ? 31.369 16.688 -28.625 1.00 72.69 92 GLU A CA 1
ATOM 677 C C . GLU A 1 92 ? 30.132 15.873 -29.032 1.00 72.69 92 GLU A C 1
ATOM 679 O O . GLU A 1 92 ? 28.996 16.317 -28.835 1.00 72.69 92 GLU A O 1
ATOM 684 N N . THR A 1 93 ? 30.326 14.646 -29.523 1.00 70.38 93 THR A N 1
ATOM 685 C CA . THR A 1 93 ? 29.229 13.741 -29.908 1.00 70.38 93 THR A CA 1
ATOM 686 C C . THR A 1 93 ? 28.466 13.230 -28.682 1.00 70.38 93 THR A C 1
ATOM 688 O O . THR A 1 93 ? 27.237 13.088 -28.737 1.00 70.38 93 THR A O 1
ATOM 691 N N . MET A 1 94 ? 29.156 13.048 -27.547 1.00 71.75 94 MET A N 1
ATOM 692 C CA . MET A 1 94 ? 28.545 12.737 -26.252 1.00 71.75 94 MET A CA 1
ATOM 693 C C . MET A 1 94 ? 27.599 13.845 -25.795 1.00 71.75 94 MET A C 1
ATOM 695 O O . MET A 1 94 ? 26.450 13.577 -25.442 1.00 71.75 94 MET A O 1
ATOM 699 N N . THR A 1 95 ? 28.066 15.096 -25.818 1.00 76.44 95 THR A N 1
ATOM 700 C CA . THR A 1 95 ? 27.296 16.235 -25.304 1.00 76.44 95 THR A CA 1
ATOM 701 C C . THR A 1 95 ? 26.043 16.468 -26.145 1.00 76.44 95 THR A C 1
ATOM 703 O O . THR A 1 95 ? 24.965 16.685 -25.590 1.00 76.44 95 THR A O 1
ATOM 706 N N . ALA A 1 96 ? 26.142 16.340 -27.473 1.00 79.38 96 ALA A N 1
ATOM 707 C CA . ALA A 1 96 ? 24.995 16.458 -28.373 1.00 79.38 96 ALA A CA 1
ATOM 708 C C . ALA A 1 96 ? 23.956 15.339 -28.154 1.00 79.38 96 ALA A C 1
ATOM 710 O O . ALA A 1 96 ? 22.760 15.618 -28.025 1.00 79.38 96 ALA A O 1
ATOM 711 N N . SER A 1 97 ? 24.408 14.084 -28.046 1.00 76.94 97 SER A N 1
ATOM 712 C CA . SER A 1 97 ? 23.534 12.919 -27.835 1.00 76.94 97 SER A CA 1
ATOM 713 C C . SER A 1 97 ? 22.844 12.960 -26.471 1.00 76.94 97 SER A C 1
ATOM 715 O O . SER A 1 97 ? 21.635 12.747 -26.375 1.00 76.94 97 SER A O 1
ATOM 717 N N . LEU A 1 98 ? 23.587 13.305 -25.417 1.00 80.88 98 LEU A N 1
ATOM 718 C CA . LEU A 1 98 ? 23.066 13.411 -24.057 1.00 80.88 98 LEU A CA 1
ATOM 719 C C . LEU A 1 98 ? 22.087 14.583 -23.921 1.00 80.88 98 LEU A C 1
ATOM 721 O O . LEU A 1 98 ? 21.027 14.424 -23.322 1.00 80.88 98 LEU A O 1
ATOM 725 N N . THR A 1 99 ? 22.386 15.732 -24.534 1.00 84.69 99 THR A N 1
ATOM 726 C CA . THR A 1 99 ? 21.476 16.890 -24.544 1.00 84.69 99 THR A CA 1
ATOM 727 C C . THR A 1 99 ? 20.172 16.560 -25.270 1.00 84.69 99 THR A C 1
ATOM 729 O O . THR A 1 99 ? 19.095 16.843 -24.747 1.00 84.69 99 THR A O 1
ATOM 732 N N . SER A 1 100 ? 20.247 15.902 -26.433 1.00 83.19 100 SER A N 1
ATOM 733 C CA . SER A 1 100 ? 19.061 15.458 -27.178 1.00 83.19 100 SER A CA 1
ATOM 734 C C . SER A 1 100 ? 18.198 14.487 -26.359 1.00 83.19 100 SER A C 1
ATOM 736 O O . SER A 1 100 ? 16.983 14.675 -26.245 1.00 83.19 100 SER A O 1
ATOM 738 N N . LEU A 1 101 ? 18.829 13.502 -25.710 1.00 82.50 101 LEU A N 1
ATOM 739 C CA . LEU A 1 101 ? 18.156 12.514 -24.865 1.00 82.50 101 LEU A CA 1
ATOM 740 C C . LEU A 1 101 ? 17.496 13.187 -23.646 1.00 82.50 101 LEU A C 1
ATOM 742 O O . LEU A 1 101 ? 16.312 12.973 -23.391 1.00 82.50 101 LEU A O 1
ATOM 746 N N . CYS A 1 102 ? 18.202 14.077 -22.944 1.00 84.62 102 CYS A N 1
ATOM 747 C CA . CYS A 1 102 ? 17.670 14.815 -21.794 1.00 84.62 102 CYS A CA 1
ATOM 748 C C . CYS A 1 102 ? 16.499 15.742 -22.160 1.00 84.62 102 CYS A C 1
ATOM 750 O O . CYS A 1 102 ? 15.515 15.812 -21.417 1.00 84.62 102 CYS A O 1
ATOM 752 N N . ILE A 1 103 ? 16.560 16.432 -23.304 1.00 88.81 103 ILE A N 1
ATOM 753 C CA . ILE A 1 103 ? 15.450 17.266 -23.793 1.00 88.81 103 ILE A CA 1
ATOM 754 C C . ILE A 1 103 ? 14.229 16.391 -24.099 1.00 88.81 103 ILE A C 1
ATOM 756 O O . ILE A 1 103 ? 13.119 16.712 -23.667 1.00 88.81 103 ILE A O 1
ATOM 760 N N . MET A 1 104 ? 14.428 15.254 -24.774 1.00 86.81 104 MET A N 1
ATOM 761 C CA . MET A 1 104 ? 13.355 14.296 -25.053 1.00 86.81 104 MET A CA 1
ATOM 762 C C . MET A 1 104 ? 12.719 13.767 -23.758 1.00 86.81 104 MET A C 1
ATOM 764 O O . MET A 1 104 ? 11.494 13.777 -23.628 1.00 86.81 104 MET A O 1
ATOM 768 N N . MET A 1 105 ? 13.530 13.375 -22.768 1.00 85.44 105 MET A N 1
ATOM 769 C CA . MET A 1 105 ? 13.045 12.919 -21.457 1.00 85.44 105 MET A CA 1
ATOM 770 C C . MET A 1 105 ? 12.254 13.997 -20.726 1.00 85.44 105 MET A C 1
ATOM 772 O O . MET A 1 105 ? 11.209 13.706 -20.149 1.00 85.44 105 MET A O 1
ATOM 776 N N . THR A 1 106 ? 12.723 15.243 -20.777 1.00 88.62 106 THR A N 1
ATOM 777 C CA . THR A 1 106 ? 12.027 16.376 -20.161 1.00 88.62 106 THR A CA 1
ATOM 778 C C . THR A 1 106 ? 10.640 16.555 -20.772 1.00 88.62 106 THR A C 1
ATOM 780 O O . THR A 1 106 ? 9.664 16.698 -20.035 1.00 88.62 106 THR A O 1
ATOM 783 N N . GLY A 1 107 ? 10.522 16.464 -22.101 1.00 89.62 107 GLY A N 1
ATOM 784 C CA . GLY A 1 107 ? 9.230 16.495 -22.790 1.00 89.62 107 GLY A CA 1
ATOM 785 C C . GLY A 1 107 ? 8.300 15.364 -22.340 1.00 89.62 107 GLY A C 1
ATOM 786 O O . GLY A 1 107 ? 7.153 15.612 -21.966 1.00 89.62 107 GLY A O 1
ATOM 787 N N . VAL A 1 108 ? 8.812 14.132 -22.286 1.00 88.56 108 VAL A N 1
ATOM 788 C CA . VAL A 1 108 ? 8.053 12.952 -21.837 1.00 88.56 108 VAL A CA 1
ATOM 789 C C . VAL A 1 108 ? 7.588 13.101 -20.383 1.00 88.56 108 VAL A C 1
ATOM 791 O O . VAL A 1 108 ? 6.419 12.847 -20.084 1.00 88.56 108 VAL A O 1
ATOM 794 N N . PHE A 1 109 ? 8.454 13.562 -19.478 1.00 88.12 109 PHE A N 1
ATOM 795 C CA . PHE A 1 109 ? 8.109 13.782 -18.072 1.00 88.12 109 PHE A CA 1
ATOM 796 C C . PHE A 1 109 ? 7.112 14.917 -17.876 1.00 88.12 109 PHE A C 1
ATOM 798 O O . PHE A 1 109 ? 6.213 14.785 -17.045 1.00 88.12 109 PHE A O 1
ATOM 805 N N . LEU A 1 110 ? 7.202 15.990 -18.662 1.00 92.06 110 LEU A N 1
ATOM 806 C CA . LEU A 1 110 ? 6.224 17.072 -18.620 1.00 92.06 110 LEU A CA 1
ATOM 807 C C . LEU A 1 110 ? 4.839 16.576 -19.060 1.00 92.06 110 LEU A C 1
ATOM 809 O O . LEU A 1 110 ? 3.846 16.824 -18.372 1.00 92.06 110 LEU A O 1
ATOM 813 N N . CYS A 1 111 ? 4.773 15.800 -20.147 1.00 89.62 111 CYS A N 1
ATOM 814 C CA . CYS A 1 111 ? 3.539 15.151 -20.592 1.00 89.62 111 CYS A CA 1
ATOM 815 C C . CYS A 1 111 ? 2.985 14.181 -19.535 1.00 89.62 111 CYS A C 1
ATOM 817 O O . CYS A 1 111 ? 1.786 14.198 -19.250 1.00 89.62 111 CYS A O 1
ATOM 819 N N . GLY A 1 112 ? 3.844 13.369 -18.911 1.00 90.19 112 GLY A N 1
ATOM 820 C CA . GLY A 1 112 ? 3.451 12.455 -17.835 1.00 90.19 112 GLY A CA 1
ATOM 821 C C . GLY A 1 112 ? 2.935 13.179 -16.590 1.00 90.19 112 GLY A C 1
ATOM 822 O O . GLY A 1 112 ? 1.932 12.762 -16.009 1.00 90.19 112 GLY A O 1
ATOM 823 N N . GLY A 1 113 ? 3.572 14.288 -16.211 1.00 89.75 113 GLY A N 1
ATOM 824 C CA . GLY A 1 113 ? 3.150 15.149 -15.108 1.00 89.75 113 GLY A CA 1
ATOM 825 C C . GLY A 1 113 ? 1.788 15.789 -15.365 1.00 89.75 113 GLY A C 1
ATOM 826 O O . GLY A 1 113 ? 0.905 15.712 -14.510 1.00 89.75 113 GLY A O 1
ATOM 827 N N . ALA A 1 114 ? 1.576 16.335 -16.566 1.00 93.75 114 ALA A N 1
ATOM 828 C CA . ALA A 1 114 ? 0.287 16.890 -16.978 1.00 93.75 114 ALA A CA 1
ATOM 829 C C . ALA A 1 114 ? -0.821 15.821 -16.998 1.00 93.75 114 ALA A C 1
ATOM 831 O O . ALA A 1 114 ? -1.909 16.047 -16.466 1.00 93.75 114 ALA A O 1
ATOM 832 N N . ALA A 1 115 ? -0.533 14.627 -17.531 1.00 91.56 115 ALA A N 1
ATOM 833 C CA . ALA A 1 115 ? -1.459 13.494 -17.507 1.00 91.56 115 ALA A CA 1
ATOM 834 C C . ALA A 1 115 ? -1.804 13.066 -16.071 1.00 91.56 115 ALA A C 1
ATOM 836 O O . ALA A 1 115 ? -2.967 12.813 -15.756 1.00 91.56 115 ALA A O 1
ATOM 837 N N . ASN A 1 116 ? -0.818 13.027 -15.170 1.00 90.38 116 ASN A N 1
ATOM 838 C CA . ASN A 1 116 ? -1.055 12.705 -13.766 1.00 90.38 116 ASN A CA 1
ATOM 839 C C . ASN A 1 116 ? -1.912 13.773 -13.066 1.00 90.38 116 ASN A C 1
ATOM 841 O O . ASN A 1 116 ? -2.839 13.424 -12.339 1.00 90.38 116 ASN A O 1
ATOM 845 N N . ALA A 1 117 ? -1.660 15.060 -13.319 1.00 91.88 117 ALA A N 1
ATOM 846 C CA . ALA A 1 117 ? -2.481 16.146 -12.787 1.00 91.88 117 ALA A CA 1
ATOM 847 C C . ALA A 1 117 ? -3.938 16.046 -13.274 1.00 91.88 117 ALA A C 1
ATOM 849 O O . ALA A 1 117 ? -4.865 16.119 -12.465 1.00 91.88 117 ALA A O 1
ATOM 850 N N . ALA A 1 118 ? -4.144 15.788 -14.571 1.00 92.69 118 ALA A N 1
ATOM 851 C CA . ALA A 1 118 ? -5.470 15.575 -15.148 1.00 92.69 118 ALA A CA 1
ATOM 852 C C . ALA A 1 118 ? -6.183 14.363 -14.523 1.00 92.69 118 ALA A C 1
ATOM 854 O O . ALA A 1 118 ? -7.343 14.474 -14.126 1.00 92.69 118 ALA A O 1
ATOM 855 N N . ARG A 1 119 ? -5.483 13.228 -14.361 1.00 90.56 119 ARG A N 1
ATOM 856 C CA . ARG A 1 119 ? -5.993 12.039 -13.650 1.00 90.56 119 ARG A CA 1
ATOM 857 C C . ARG A 1 119 ? -6.458 12.401 -12.241 1.00 90.56 119 ARG A C 1
ATOM 859 O O . ARG A 1 119 ? -7.585 12.068 -11.886 1.00 90.56 119 ARG A O 1
ATOM 866 N N . VAL A 1 120 ? -5.606 13.047 -11.441 1.00 89.94 120 VAL A N 1
ATOM 867 C CA . VAL A 1 120 ? -5.914 13.381 -10.039 1.00 89.94 120 VAL A CA 1
ATOM 868 C C . VAL A 1 120 ? -7.133 14.296 -9.963 1.00 89.94 120 VAL A C 1
ATOM 870 O O . VAL A 1 120 ? -8.060 14.016 -9.206 1.00 89.94 120 VAL A O 1
ATOM 873 N N . TYR A 1 121 ? -7.183 15.336 -10.797 1.00 92.31 121 TYR A N 1
ATOM 874 C CA . TYR A 1 121 ? -8.319 16.252 -10.851 1.00 92.31 121 TYR A CA 1
ATOM 875 C C . TYR A 1 121 ? -9.629 15.539 -11.223 1.00 92.31 121 TYR A C 1
ATOM 877 O O . TYR A 1 121 ? -10.644 15.694 -10.538 1.00 92.31 121 TYR A O 1
ATOM 885 N N . LEU A 1 122 ? -9.617 14.722 -12.282 1.00 90.69 122 LEU A N 1
ATOM 886 C CA . LEU A 1 122 ? -10.794 13.970 -12.724 1.00 90.69 122 LEU A CA 1
ATOM 887 C C . LEU A 1 122 ? -11.265 12.971 -11.663 1.00 90.69 122 LEU A C 1
ATOM 889 O O . LEU A 1 122 ? -12.470 12.836 -11.447 1.00 90.69 122 LEU A O 1
ATOM 893 N N . MET A 1 123 ? -10.337 12.297 -10.978 1.00 89.56 123 MET A N 1
ATOM 894 C CA . MET A 1 123 ? -10.676 11.297 -9.968 1.00 89.56 123 MET A CA 1
ATOM 895 C C . MET A 1 123 ? -11.261 11.945 -8.708 1.00 89.56 123 MET A C 1
ATOM 897 O O . MET A 1 123 ? -12.326 11.532 -8.244 1.00 89.56 123 MET A O 1
ATOM 901 N N . GLN A 1 124 ? -10.660 13.040 -8.232 1.00 90.12 124 GLN A N 1
ATOM 902 C CA . GLN A 1 124 ? -11.175 13.787 -7.082 1.00 90.12 124 GLN A CA 1
ATOM 903 C C . GLN A 1 124 ? -12.544 14.413 -7.358 1.00 90.12 124 GLN A C 1
ATOM 905 O O . GLN A 1 124 ? -13.459 14.282 -6.544 1.00 90.12 124 GLN A O 1
ATOM 910 N N . THR A 1 125 ? -12.718 15.073 -8.506 1.00 91.19 125 THR A N 1
ATOM 911 C CA . THR A 1 125 ? -14.005 15.697 -8.859 1.00 91.19 125 THR A CA 1
ATOM 912 C C . THR A 1 125 ? -15.113 14.658 -9.024 1.00 91.19 125 THR A C 1
ATOM 914 O O . THR A 1 125 ? -16.219 14.865 -8.520 1.00 91.19 125 THR A O 1
ATOM 917 N N . SER A 1 126 ? -14.816 13.510 -9.641 1.00 89.50 126 SER A N 1
ATOM 918 C CA . SER A 1 126 ? -15.754 12.382 -9.734 1.00 89.50 126 SER A CA 1
ATOM 919 C C . SER A 1 126 ? -16.115 11.834 -8.349 1.00 89.50 126 SER A C 1
ATOM 921 O O . SER A 1 126 ? -17.289 11.594 -8.067 1.00 89.50 126 SER A O 1
ATOM 923 N N . GLY A 1 127 ? -15.135 11.711 -7.447 1.00 89.44 127 GLY A N 1
ATOM 924 C CA . GLY A 1 127 ? -15.353 11.247 -6.076 1.00 89.44 127 GLY A CA 1
ATOM 925 C C . GLY A 1 127 ? -16.279 12.173 -5.296 1.00 89.44 127 GLY A C 1
ATOM 926 O O . GLY A 1 127 ? -17.271 11.722 -4.724 1.00 89.44 127 GLY A O 1
ATOM 927 N N . GLN A 1 128 ? -16.035 13.486 -5.347 1.00 90.75 128 GLN A N 1
ATOM 928 C CA . GLN A 1 128 ? -16.905 14.478 -4.701 1.00 90.75 128 GLN A CA 1
ATOM 929 C C . GLN A 1 128 ? -18.333 14.448 -5.254 1.00 90.75 128 GLN A C 1
ATOM 931 O O . GLN A 1 128 ? -19.306 14.556 -4.506 1.00 90.75 128 GLN A O 1
ATOM 936 N N . GLN A 1 129 ? -18.472 14.250 -6.562 1.00 90.06 129 GLN A N 1
ATOM 937 C CA . GLN A 1 129 ? -19.761 14.166 -7.233 1.00 90.06 129 GLN A CA 1
ATOM 938 C C . GLN A 1 129 ? -20.558 12.919 -6.801 1.00 90.06 129 GLN A C 1
ATOM 940 O O . GLN A 1 129 ? -21.767 13.009 -6.559 1.00 90.06 129 GLN A O 1
ATOM 945 N N . ILE A 1 130 ? -19.889 11.777 -6.621 1.00 89.00 130 ILE A N 1
ATOM 946 C CA . ILE A 1 130 ? -20.490 10.555 -6.065 1.00 89.00 130 ILE A CA 1
ATOM 947 C C . ILE A 1 130 ? -20.917 10.780 -4.608 1.00 89.00 130 ILE A C 1
ATOM 949 O O . ILE A 1 130 ? -22.066 10.503 -4.260 1.00 89.00 130 ILE A O 1
ATOM 953 N N . VAL A 1 131 ? -20.041 11.348 -3.770 1.00 91.12 131 VAL A N 1
ATOM 954 C CA . VAL A 1 131 ? -20.336 11.637 -2.353 1.00 91.12 131 VAL A CA 1
ATOM 955 C C . VAL A 1 131 ? -21.532 12.579 -2.217 1.00 91.12 131 VAL A C 1
ATOM 957 O O . VAL A 1 131 ? -22.415 12.335 -1.395 1.00 91.12 131 VAL A O 1
ATOM 960 N N . ARG A 1 132 ? -21.613 13.627 -3.047 1.00 92.31 132 ARG A N 1
ATOM 961 C CA . ARG A 1 132 ? -22.757 14.551 -3.071 1.00 92.31 132 ARG A CA 1
ATOM 962 C C . ARG A 1 132 ? -24.070 13.810 -3.327 1.00 92.31 132 ARG A C 1
ATOM 964 O O . ARG A 1 132 ? -25.040 14.016 -2.600 1.00 92.31 132 ARG A O 1
ATOM 971 N N . ASN A 1 133 ? -24.097 12.948 -4.342 1.00 89.62 133 ASN A N 1
ATOM 972 C CA . ASN A 1 133 ? -25.295 12.197 -4.717 1.00 89.62 133 ASN A CA 1
ATOM 973 C C . ASN A 1 133 ? -25.685 11.179 -3.632 1.00 89.62 133 ASN A C 1
ATOM 975 O O . ASN A 1 133 ? -26.866 11.058 -3.307 1.00 89.62 133 ASN A O 1
ATOM 979 N N . LEU A 1 134 ? -24.701 10.508 -3.022 1.00 90.38 134 LEU A N 1
ATOM 980 C CA . LEU A 1 134 ? -24.920 9.608 -1.888 1.00 90.38 134 LEU A CA 1
ATOM 981 C C . LEU A 1 134 ? -25.525 10.344 -0.694 1.00 90.38 134 LEU A C 1
ATOM 983 O O . LEU A 1 134 ? -26.527 9.887 -0.153 1.00 90.38 134 LEU A O 1
ATOM 987 N N . ARG A 1 135 ? -24.973 11.501 -0.313 1.00 93.62 135 ARG A N 1
ATOM 988 C CA . ARG A 1 135 ? -25.496 12.305 0.801 1.00 93.62 135 ARG A CA 1
ATOM 989 C C . ARG A 1 135 ? -26.925 12.767 0.549 1.00 93.62 1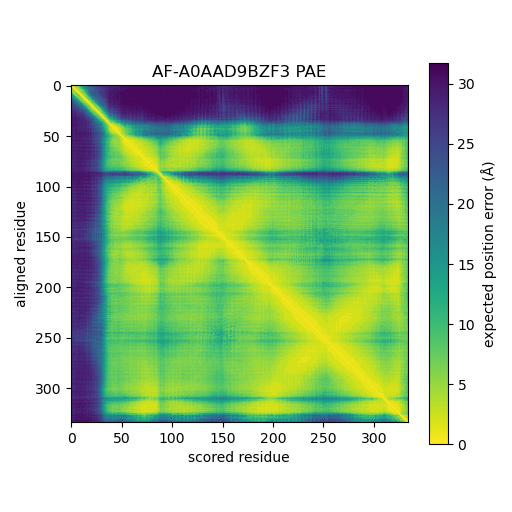35 ARG A C 1
ATOM 991 O O . ARG A 1 135 ? -27.765 12.615 1.429 1.00 93.62 135 ARG A O 1
ATOM 998 N N . ALA A 1 136 ? -27.222 13.265 -0.651 1.00 92.88 136 ALA A N 1
ATOM 999 C CA . ALA A 1 136 ? -28.573 13.689 -1.011 1.00 92.88 136 ALA A CA 1
ATOM 1000 C C . ALA A 1 136 ? -29.576 12.520 -0.966 1.00 92.88 136 ALA A C 1
ATOM 1002 O O . ALA A 1 136 ? -30.652 12.642 -0.377 1.00 92.88 136 ALA A O 1
ATOM 1003 N N . SER A 1 137 ? -29.207 11.366 -1.534 1.00 91.06 137 SER A N 1
ATOM 1004 C CA . SER A 1 137 ? -30.059 10.173 -1.544 1.00 91.06 137 SER A CA 1
ATOM 1005 C C . SER A 1 137 ? -30.259 9.589 -0.146 1.00 91.06 137 SER A C 1
ATOM 1007 O O . SER A 1 137 ? -31.376 9.202 0.202 1.00 91.06 137 SER A O 1
ATOM 1009 N N . LEU A 1 138 ? -29.197 9.522 0.663 1.00 93.31 138 LEU A N 1
ATOM 1010 C CA . LEU A 1 138 ? -29.255 8.990 2.022 1.00 93.31 138 LEU A CA 1
ATOM 1011 C C . LEU A 1 138 ? -30.099 9.900 2.914 1.00 93.31 138 LEU A C 1
ATOM 1013 O O . LEU A 1 138 ? -30.994 9.414 3.594 1.00 93.31 138 LEU A O 1
ATOM 1017 N N . PHE A 1 139 ? -29.887 11.215 2.846 1.00 95.88 139 PHE A N 1
ATOM 1018 C CA . PHE A 1 139 ? -30.680 12.182 3.600 1.00 95.88 139 PHE A CA 1
ATOM 1019 C C . PHE A 1 139 ? -32.169 12.113 3.232 1.00 95.88 139 PHE A C 1
ATOM 1021 O O . PHE A 1 139 ? -33.020 12.034 4.115 1.00 95.88 139 PHE A O 1
ATOM 1028 N N . SER A 1 140 ? -32.491 12.040 1.934 1.00 96.12 140 SER A N 1
ATOM 1029 C CA . SER A 1 140 ? -33.877 11.859 1.482 1.00 96.12 140 SER A CA 1
ATOM 1030 C C . SER A 1 140 ? -34.487 10.542 1.976 1.00 96.12 140 SER A C 1
ATOM 1032 O O . SER A 1 140 ? -35.655 10.512 2.355 1.00 96.12 140 SER A O 1
ATOM 1034 N N . SER A 1 141 ? -33.701 9.462 2.008 1.00 94.56 141 SER A N 1
ATOM 1035 C CA . SER A 1 141 ? -34.161 8.147 2.473 1.00 94.56 141 SER A CA 1
ATOM 1036 C C . SER A 1 141 ? -34.383 8.107 3.983 1.00 94.56 141 SER A C 1
ATOM 1038 O O . SER A 1 141 ? -35.352 7.492 4.420 1.00 94.56 141 SER A O 1
ATOM 1040 N N . ILE A 1 142 ? -33.524 8.779 4.761 1.00 95.19 142 ILE A N 1
ATOM 1041 C CA . ILE A 1 142 ? -33.658 8.916 6.217 1.00 95.19 142 ILE A CA 1
ATOM 1042 C C . ILE A 1 142 ? -34.948 9.672 6.546 1.00 95.19 142 ILE A C 1
ATOM 1044 O O . ILE A 1 142 ? -35.752 9.175 7.322 1.00 95.19 142 ILE A O 1
ATOM 1048 N N . LEU A 1 143 ? -35.204 10.819 5.905 1.00 95.38 143 LEU A N 1
ATOM 1049 C CA . LEU A 1 143 ? -36.404 11.627 6.176 1.00 95.38 143 LEU A CA 1
ATOM 1050 C C . LEU A 1 143 ? -37.731 10.959 5.776 1.00 95.38 143 LEU A C 1
ATOM 1052 O O . LEU A 1 143 ? -38.785 11.398 6.222 1.00 95.38 143 LEU A O 1
ATOM 1056 N N . ARG A 1 144 ? -37.698 9.921 4.932 1.00 96.31 144 ARG A N 1
ATOM 1057 C CA . ARG A 1 144 ? -38.886 9.147 4.532 1.00 96.31 144 ARG A CA 1
ATOM 1058 C C . ARG A 1 144 ? -39.200 7.976 5.470 1.00 96.31 144 ARG A C 1
ATOM 1060 O O . ARG A 1 144 ? -40.196 7.297 5.236 1.00 96.31 144 ARG A O 1
ATOM 1067 N N . GLN A 1 145 ? -38.359 7.701 6.469 1.00 96.88 145 GLN A N 1
ATOM 1068 C CA . GLN A 1 145 ? -38.596 6.609 7.416 1.00 96.88 145 GLN A CA 1
ATOM 1069 C C . GLN A 1 145 ? -39.696 6.952 8.427 1.00 96.88 145 GLN A C 1
ATOM 1071 O O . GLN A 1 145 ? -39.950 8.116 8.731 1.00 96.88 145 GLN A O 1
ATOM 1076 N N . GLU A 1 146 ? -40.333 5.915 8.967 1.00 95.81 146 GLU A N 1
ATOM 1077 C CA . GLU A 1 146 ? -41.301 6.037 10.058 1.00 95.81 146 GLU A CA 1
ATOM 1078 C C . GLU A 1 146 ? -40.645 6.490 11.373 1.00 95.81 146 GLU A C 1
ATOM 1080 O O . GLU A 1 146 ? -39.456 6.272 11.597 1.00 95.81 146 GLU A O 1
ATOM 1085 N N . VAL A 1 147 ? -41.424 7.068 12.292 1.00 95.00 147 VAL A N 1
ATOM 1086 C CA . VAL A 1 147 ? -40.910 7.540 13.594 1.00 95.00 147 VAL A CA 1
ATOM 1087 C C . VAL A 1 147 ? -40.257 6.405 14.397 1.00 95.00 147 VAL A C 1
ATOM 1089 O O . VAL A 1 147 ? -39.194 6.606 14.978 1.00 95.00 147 VAL A O 1
ATOM 1092 N N . ALA A 1 148 ? -40.795 5.181 14.317 1.00 95.62 148 ALA A N 1
ATOM 1093 C CA . ALA A 1 148 ? -40.232 4.005 14.987 1.00 95.62 148 ALA A CA 1
ATOM 1094 C C . ALA A 1 148 ? -38.786 3.677 14.554 1.00 95.62 148 ALA A C 1
ATOM 1096 O O . ALA A 1 148 ? -38.030 3.073 15.318 1.00 95.62 148 ALA A O 1
ATOM 1097 N N . PHE A 1 149 ? -38.366 4.086 13.351 1.00 95.31 149 PHE A N 1
ATOM 1098 C CA . PHE A 1 149 ? -36.972 3.979 12.918 1.00 95.31 149 PHE A CA 1
ATOM 1099 C C . PHE A 1 149 ? -36.062 4.912 13.729 1.00 95.31 149 PHE A C 1
ATOM 1101 O O . PHE A 1 149 ? -34.964 4.509 14.120 1.00 95.31 149 PHE A O 1
ATOM 1108 N N . PHE A 1 150 ? -36.513 6.134 14.011 1.00 94.69 150 PHE A N 1
ATOM 1109 C CA . PHE A 1 150 ? -35.758 7.118 14.789 1.00 94.69 150 PHE A CA 1
ATOM 1110 C C . PHE A 1 150 ? -35.716 6.777 16.282 1.00 94.69 150 PHE A C 1
ATOM 1112 O O . PHE A 1 150 ? -34.717 7.065 16.931 1.00 94.69 150 PHE A O 1
ATOM 1119 N N . ASP A 1 151 ? -36.727 6.078 16.803 1.00 94.31 151 ASP A N 1
ATOM 1120 C CA . ASP A 1 151 ? -36.713 5.578 18.186 1.00 94.31 151 ASP A CA 1
ATOM 1121 C C . ASP A 1 151 ? -35.664 4.471 18.399 1.00 94.31 151 ASP A C 1
ATOM 1123 O O . ASP A 1 151 ? -35.143 4.294 19.501 1.00 94.31 151 ASP A O 1
ATOM 1127 N N . ARG A 1 152 ? -35.334 3.716 17.341 1.00 92.75 152 ARG A N 1
ATOM 1128 C CA . ARG A 1 152 ? -34.375 2.597 17.389 1.00 92.75 152 ARG A CA 1
ATOM 1129 C C . ARG A 1 152 ? -32.935 2.995 17.070 1.00 92.75 152 ARG A C 1
ATOM 1131 O O . ARG A 1 152 ? -32.019 2.296 17.494 1.00 92.75 152 ARG A O 1
ATOM 1138 N N . ASN A 1 153 ? -32.720 4.075 16.320 1.00 91.31 153 ASN A N 1
ATOM 1139 C CA . ASN A 1 153 ? -31.398 4.465 15.825 1.00 91.31 153 ASN A CA 1
ATOM 1140 C C . ASN A 1 153 ? -30.948 5.789 16.443 1.00 91.31 153 ASN A C 1
ATOM 1142 O O . ASN A 1 153 ? -31.651 6.794 16.383 1.00 91.31 153 ASN A O 1
ATOM 1146 N N . ARG A 1 154 ? -29.728 5.828 16.988 1.00 91.88 154 ARG A N 1
ATOM 1147 C CA . ARG A 1 154 ? -29.177 7.058 17.577 1.00 91.88 154 ARG A CA 1
ATOM 1148 C C . ARG A 1 154 ? -28.903 8.088 16.479 1.00 91.88 154 ARG A C 1
ATOM 1150 O O . ARG A 1 154 ? -28.232 7.778 15.497 1.00 91.88 154 ARG A O 1
ATOM 1157 N N . THR A 1 155 ? -29.295 9.346 16.691 1.00 92.31 155 THR A N 1
ATOM 1158 C CA . THR A 1 155 ? -29.016 10.452 15.750 1.00 92.31 155 THR A CA 1
ATOM 1159 C C . THR A 1 155 ? -27.533 10.545 15.381 1.00 92.31 155 THR A C 1
ATOM 1161 O O . THR A 1 155 ? -27.198 10.763 14.220 1.00 92.31 155 THR A O 1
ATOM 1164 N N . GLY A 1 156 ? -26.635 10.310 16.346 1.00 91.38 156 GLY A N 1
ATOM 1165 C CA . GLY A 1 156 ? -25.189 10.289 16.105 1.00 91.38 156 GLY A CA 1
ATOM 1166 C C . GLY A 1 156 ? -24.747 9.229 15.088 1.00 91.38 156 GLY A C 1
ATOM 1167 O O . GLY A 1 156 ? -23.874 9.506 14.270 1.00 91.38 156 GLY A O 1
ATOM 1168 N N . GLU A 1 157 ? -25.383 8.054 15.070 1.00 90.62 157 GLU A N 1
ATOM 1169 C CA . GLU A 1 157 ? -25.093 7.003 14.088 1.00 90.62 157 GLU A CA 1
ATOM 1170 C C . GLU A 1 157 ? -25.526 7.426 12.679 1.00 90.62 157 GLU A C 1
ATOM 1172 O O . GLU A 1 157 ? -24.764 7.283 11.724 1.00 90.62 157 GLU A O 1
ATOM 1177 N N . LEU A 1 158 ? -26.722 8.009 12.546 1.00 93.50 158 LEU A N 1
ATOM 1178 C CA . LEU A 1 158 ? -27.243 8.482 11.260 1.00 93.50 158 LEU A CA 1
ATOM 1179 C C . LEU A 1 158 ? -26.373 9.601 10.669 1.00 93.50 158 LEU A C 1
ATOM 1181 O O . LEU A 1 158 ? -26.089 9.600 9.469 1.00 93.50 158 LEU A O 1
ATOM 1185 N N . ILE A 1 159 ? -25.902 10.527 11.510 1.00 94.06 159 ILE A N 1
ATOM 1186 C CA . ILE A 1 159 ? -24.963 11.581 11.106 1.00 94.06 159 ILE A CA 1
ATOM 1187 C C . ILE A 1 159 ? -23.610 10.988 10.700 1.00 94.06 159 ILE A C 1
ATOM 1189 O O . ILE A 1 159 ? -23.041 11.418 9.693 1.00 94.06 159 ILE A O 1
ATOM 1193 N N . ASN A 1 160 ? -23.109 9.983 11.425 1.00 93.81 160 ASN A N 1
ATOM 1194 C CA . ASN A 1 160 ? -21.854 9.323 11.077 1.00 93.81 160 ASN A CA 1
ATOM 1195 C C . ASN A 1 160 ? -21.948 8.615 9.716 1.00 93.81 160 ASN A C 1
ATOM 1197 O O . ASN A 1 160 ? -21.100 8.835 8.853 1.00 93.81 160 ASN A O 1
ATOM 1201 N N . ARG A 1 161 ? -23.042 7.880 9.468 1.00 92.75 161 ARG A N 1
ATOM 1202 C CA . ARG A 1 161 ? -23.329 7.261 8.163 1.00 92.75 161 ARG A CA 1
ATOM 1203 C C . ARG A 1 161 ? -23.399 8.301 7.041 1.00 92.75 161 ARG A C 1
ATOM 1205 O O . ARG A 1 161 ? -22.846 8.104 5.962 1.00 92.75 161 ARG A O 1
ATOM 1212 N N . LEU A 1 162 ? -24.050 9.439 7.288 1.00 92.75 162 LEU A N 1
ATOM 1213 C CA . LEU A 1 162 ? -24.173 10.515 6.303 1.00 92.75 162 LEU A CA 1
ATOM 1214 C C . LEU A 1 162 ? -22.838 11.212 6.012 1.00 92.75 162 LEU A C 1
ATOM 1216 O O . LEU A 1 162 ? -22.582 11.577 4.864 1.00 92.75 162 LEU A O 1
ATOM 1220 N N . SER A 1 163 ? -21.983 11.396 7.016 1.00 92.38 163 SER A N 1
ATOM 1221 C CA . SER A 1 163 ? -20.726 12.133 6.877 1.00 92.38 163 SER A CA 1
ATOM 1222 C C . SER A 1 163 ? -19.545 11.233 6.502 1.00 92.38 163 SER A C 1
ATOM 1224 O O . SER A 1 163 ? -18.973 11.404 5.419 1.00 92.38 163 SER A O 1
ATOM 1226 N N . ALA A 1 164 ? -19.197 10.287 7.379 1.00 92.81 164 ALA A N 1
ATOM 1227 C CA . ALA A 1 164 ? -17.999 9.461 7.290 1.00 92.81 164 ALA A CA 1
ATOM 1228 C C . ALA A 1 164 ? -18.168 8.326 6.277 1.00 92.81 164 ALA A C 1
ATOM 1230 O O . ALA A 1 164 ? -17.365 8.226 5.348 1.00 92.81 164 ALA A O 1
ATOM 1231 N N . ASP A 1 165 ? -19.236 7.531 6.384 1.00 92.31 165 ASP A N 1
ATOM 1232 C CA . ASP A 1 165 ? -19.396 6.349 5.527 1.00 92.31 165 ASP A CA 1
ATOM 1233 C C . ASP A 1 165 ? -19.552 6.747 4.056 1.00 92.31 165 ASP A C 1
ATOM 1235 O O . ASP A 1 165 ? -18.923 6.151 3.181 1.00 92.31 165 ASP A O 1
ATOM 1239 N N . THR A 1 166 ? -20.309 7.812 3.757 1.00 90.25 166 THR A N 1
ATOM 1240 C CA . THR A 1 166 ? -20.413 8.312 2.372 1.00 90.25 166 THR A CA 1
ATOM 1241 C C . THR A 1 166 ? -19.062 8.753 1.808 1.00 90.25 166 THR A C 1
ATOM 1243 O O . THR A 1 166 ? -18.786 8.500 0.634 1.00 90.25 166 THR A O 1
ATOM 1246 N N . ALA A 1 167 ? -18.201 9.372 2.624 1.00 89.75 167 ALA A N 1
ATOM 1247 C CA . ALA A 1 167 ? -16.864 9.784 2.208 1.00 89.75 167 ALA A CA 1
ATOM 1248 C C . ALA A 1 167 ? -15.942 8.579 1.967 1.00 89.75 167 ALA A C 1
ATOM 1250 O O . ALA A 1 167 ? -15.210 8.564 0.975 1.00 89.75 167 ALA A O 1
ATOM 1251 N N . VAL A 1 168 ? -16.005 7.561 2.833 1.00 89.88 168 VAL A N 1
ATOM 1252 C CA . VAL A 1 168 ? -15.256 6.304 2.674 1.00 89.88 168 VAL A CA 1
ATOM 1253 C C . VAL A 1 168 ? -15.673 5.590 1.391 1.00 89.88 168 VAL A C 1
ATOM 1255 O O . VAL A 1 168 ? -14.809 5.196 0.608 1.00 89.88 168 VAL A O 1
ATOM 1258 N N . VAL A 1 169 ? -16.978 5.482 1.127 1.00 87.19 169 VAL A N 1
ATOM 1259 C CA . VAL A 1 169 ? -17.497 4.874 -0.107 1.00 87.19 169 VAL A CA 1
ATOM 1260 C C . VAL A 1 169 ? -17.016 5.647 -1.336 1.00 87.19 169 VAL A C 1
ATOM 1262 O O . VAL A 1 169 ? -16.505 5.037 -2.271 1.00 87.19 169 VAL A O 1
ATOM 1265 N N . GLY A 1 170 ? -17.102 6.981 -1.324 1.00 85.75 170 GLY A N 1
ATOM 1266 C CA . GLY A 1 170 ? -16.619 7.818 -2.425 1.00 85.75 170 GLY A CA 1
ATOM 1267 C C . GLY A 1 170 ? -15.142 7.585 -2.752 1.00 85.75 170 GLY A C 1
ATOM 1268 O O . GLY A 1 170 ? -14.819 7.248 -3.889 1.00 85.75 170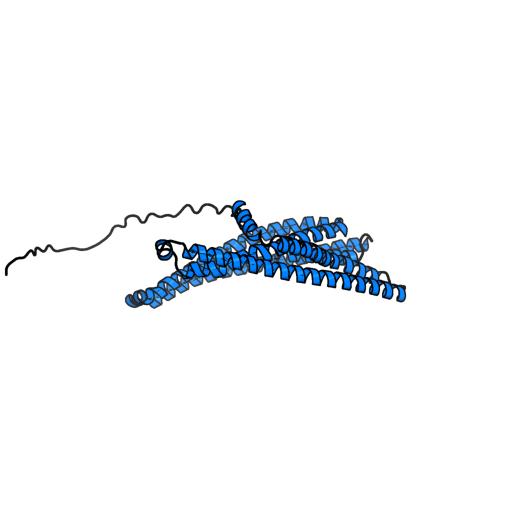 GLY A O 1
ATOM 1269 N N . ARG A 1 171 ? -14.260 7.685 -1.746 1.00 86.38 171 ARG A N 1
ATOM 1270 C CA . ARG A 1 171 ? -12.810 7.457 -1.913 1.00 86.38 171 ARG A CA 1
ATOM 1271 C C . ARG A 1 171 ? -12.476 6.027 -2.328 1.00 86.38 171 ARG A C 1
ATOM 1273 O O . ARG A 1 171 ? -11.522 5.813 -3.065 1.00 86.38 171 ARG A O 1
ATOM 1280 N N . SER A 1 172 ? -13.259 5.050 -1.877 1.00 86.38 172 SER A N 1
ATOM 1281 C CA . SER A 1 172 ? -13.032 3.645 -2.226 1.00 86.38 172 SER A CA 1
ATOM 1282 C C . SER A 1 172 ? -13.265 3.376 -3.712 1.00 86.38 172 SER A C 1
ATOM 1284 O O . SER A 1 172 ? -12.526 2.612 -4.326 1.00 86.38 172 SER A O 1
ATOM 1286 N N . ILE A 1 173 ? -14.274 4.023 -4.299 1.00 81.38 173 ILE A N 1
ATOM 1287 C CA . ILE A 1 173 ? -14.641 3.856 -5.712 1.00 81.38 173 ILE A CA 1
ATOM 1288 C C . ILE A 1 173 ? -13.722 4.662 -6.627 1.00 81.38 173 ILE A C 1
ATOM 1290 O O . ILE A 1 173 ? -13.493 4.264 -7.768 1.00 81.38 173 ILE A O 1
ATOM 1294 N N . THR A 1 174 ? -13.221 5.801 -6.149 1.00 84.88 174 THR A N 1
ATOM 1295 C CA . THR A 1 174 ? -12.330 6.656 -6.928 1.00 84.88 174 THR A CA 1
ATOM 1296 C C . THR A 1 174 ? -10.881 6.361 -6.596 1.00 84.88 174 THR A C 1
ATOM 1298 O O . THR A 1 174 ? -10.249 5.581 -7.298 1.00 84.88 174 THR A O 1
ATOM 1301 N N . ASP A 1 175 ? -10.357 6.924 -5.517 1.00 82.62 175 ASP A N 1
ATOM 1302 C CA . ASP A 1 175 ? -8.923 6.990 -5.240 1.00 82.62 175 ASP A CA 1
ATOM 1303 C C . ASP A 1 175 ? -8.327 5.592 -5.039 1.00 82.62 175 ASP A C 1
ATOM 1305 O O . ASP A 1 175 ? -7.408 5.212 -5.764 1.00 82.62 175 ASP A O 1
ATOM 1309 N N . ASN A 1 176 ? -8.927 4.770 -4.171 1.00 86.06 176 ASN A N 1
ATOM 1310 C CA . ASN A 1 176 ? -8.409 3.428 -3.876 1.00 86.06 176 ASN A CA 1
ATOM 1311 C C . ASN A 1 176 ? -8.446 2.514 -5.107 1.00 86.06 176 ASN A C 1
ATOM 1313 O O . ASN A 1 176 ? -7.499 1.770 -5.357 1.00 86.06 176 ASN A O 1
ATOM 1317 N N . LEU A 1 177 ? -9.522 2.572 -5.900 1.00 84.75 177 LEU A N 1
ATOM 1318 C CA . LEU A 1 177 ? -9.618 1.800 -7.140 1.00 84.75 177 LEU A CA 1
ATOM 1319 C C . LEU A 1 177 ? -8.578 2.273 -8.164 1.00 84.75 177 LEU A C 1
ATOM 1321 O O . LEU A 1 177 ? -7.936 1.460 -8.829 1.00 84.75 177 LEU A O 1
ATOM 1325 N N . SER A 1 178 ? -8.388 3.590 -8.266 1.00 85.44 178 SER A N 1
ATOM 1326 C CA . SER A 1 178 ? -7.394 4.222 -9.133 1.00 85.44 178 SER A CA 1
ATOM 1327 C C . SER A 1 178 ? -5.971 3.813 -8.787 1.00 85.44 178 SER A C 1
ATOM 1329 O O . SER A 1 178 ? -5.145 3.624 -9.683 1.00 85.44 178 SER A O 1
ATOM 1331 N N . ASP A 1 179 ? -5.662 3.762 -7.496 1.00 85.94 179 ASP A N 1
ATOM 1332 C CA . ASP A 1 179 ? -4.333 3.464 -6.979 1.00 85.94 179 ASP A CA 1
ATOM 1333 C C . ASP A 1 179 ? -4.061 1.964 -7.020 1.00 85.94 179 ASP A C 1
ATOM 1335 O O . ASP A 1 179 ? -2.987 1.563 -7.460 1.00 85.94 179 ASP A O 1
ATOM 1339 N N . GLY A 1 180 ? -5.060 1.129 -6.723 1.00 87.12 180 GLY A N 1
ATOM 1340 C CA . GLY A 1 180 ? -4.973 -0.316 -6.925 1.00 87.12 180 GLY A CA 1
ATOM 1341 C C . GLY A 1 180 ? -4.737 -0.680 -8.392 1.00 87.12 180 GLY A C 1
ATOM 1342 O O . GLY A 1 180 ? -3.843 -1.463 -8.708 1.00 87.12 180 GLY A O 1
ATOM 1343 N N . LEU A 1 181 ? -5.473 -0.064 -9.320 1.00 86.44 181 LEU A N 1
ATOM 1344 C CA . LEU A 1 181 ? -5.288 -0.323 -10.748 1.00 86.44 181 LEU A CA 1
ATOM 1345 C C . LEU A 1 181 ? -3.935 0.183 -11.262 1.00 86.44 181 LEU A C 1
ATOM 1347 O O . LEU A 1 181 ? -3.301 -0.481 -12.081 1.00 86.44 181 LEU A O 1
ATOM 1351 N N . ARG A 1 182 ? -3.464 1.325 -10.747 1.00 85.94 182 ARG A N 1
ATOM 1352 C CA . ARG A 1 182 ? -2.106 1.821 -11.002 1.00 85.94 182 ARG A CA 1
ATOM 1353 C C . ARG A 1 182 ? -1.057 0.836 -10.508 1.00 85.94 182 ARG A C 1
ATOM 1355 O O . ARG A 1 182 ? -0.147 0.520 -11.265 1.00 85.94 182 ARG A O 1
ATOM 1362 N N . ALA A 1 183 ? -1.189 0.361 -9.273 1.00 86.75 183 ALA A N 1
ATOM 1363 C CA . ALA A 1 183 ? -0.275 -0.593 -8.663 1.00 86.75 183 ALA A CA 1
ATOM 1364 C C . ALA A 1 183 ? -0.190 -1.879 -9.493 1.00 86.75 183 ALA A C 1
ATOM 1366 O O . ALA A 1 183 ? 0.906 -2.318 -9.827 1.00 86.75 183 ALA A O 1
ATOM 1367 N N . VAL A 1 184 ? -1.331 -2.428 -9.924 1.00 87.38 184 VAL A N 1
ATOM 1368 C CA . VAL A 1 184 ? -1.376 -3.613 -10.797 1.00 87.38 184 VAL A CA 1
ATOM 1369 C C . VAL A 1 184 ? -0.721 -3.337 -12.153 1.00 87.38 184 VAL A C 1
ATOM 1371 O O . VAL A 1 184 ? 0.099 -4.133 -12.605 1.00 87.38 184 VAL A O 1
ATOM 1374 N N . ALA A 1 185 ? -1.035 -2.207 -12.793 1.00 86.50 185 ALA A N 1
ATOM 1375 C CA . ALA A 1 185 ? -0.456 -1.845 -14.086 1.00 86.50 185 ALA A CA 1
ATOM 1376 C C . ALA A 1 185 ? 1.065 -1.633 -14.002 1.00 86.50 185 ALA A C 1
ATOM 1378 O O . ALA A 1 185 ? 1.804 -2.120 -14.854 1.00 86.50 185 ALA A O 1
ATOM 1379 N N . GLN A 1 186 ? 1.541 -0.943 -12.963 1.00 85.88 186 GLN A N 1
ATOM 1380 C CA . GLN A 1 186 ? 2.966 -0.728 -12.713 1.00 85.88 186 GLN A CA 1
ATOM 1381 C C . GLN A 1 186 ? 3.679 -2.026 -12.342 1.00 85.88 186 GLN A C 1
ATOM 1383 O O . GLN A 1 186 ? 4.799 -2.239 -12.792 1.00 85.88 186 GLN A O 1
ATOM 1388 N N . ALA A 1 187 ? 3.040 -2.914 -11.579 1.00 85.75 187 ALA A N 1
ATOM 1389 C CA . ALA A 1 187 ? 3.612 -4.213 -11.257 1.00 85.75 187 ALA A CA 1
ATOM 1390 C C . ALA A 1 187 ? 3.749 -5.093 -12.504 1.00 85.75 187 ALA A C 1
ATOM 1392 O O . ALA A 1 187 ? 4.818 -5.653 -12.735 1.00 85.75 187 ALA A O 1
ATOM 1393 N N . ALA A 1 188 ? 2.710 -5.159 -13.340 1.00 88.38 188 ALA A N 1
ATOM 1394 C CA . ALA A 1 188 ? 2.759 -5.881 -14.606 1.00 88.38 188 ALA A CA 1
ATOM 1395 C C . ALA A 1 188 ? 3.845 -5.309 -15.530 1.00 88.38 188 ALA A C 1
ATOM 1397 O O . ALA A 1 188 ? 4.706 -6.052 -15.993 1.00 88.38 188 ALA A O 1
ATOM 1398 N N . ALA A 1 189 ? 3.863 -3.987 -15.731 1.00 87.62 189 ALA A N 1
ATOM 1399 C CA . ALA A 1 189 ? 4.864 -3.321 -16.559 1.00 87.62 189 ALA A CA 1
ATOM 1400 C C . ALA A 1 189 ? 6.292 -3.499 -16.016 1.00 87.62 189 ALA A C 1
ATOM 1402 O O . ALA A 1 189 ? 7.204 -3.779 -16.788 1.00 87.62 189 ALA A O 1
ATOM 1403 N N . GLY A 1 190 ? 6.488 -3.386 -14.699 1.00 88.81 190 GLY A N 1
ATOM 1404 C CA . GLY A 1 190 ? 7.780 -3.580 -14.044 1.00 88.81 190 GLY A CA 1
ATOM 1405 C C . GLY A 1 190 ? 8.311 -4.998 -14.232 1.00 88.81 190 GLY A C 1
ATOM 1406 O O . GLY A 1 190 ? 9.440 -5.168 -14.681 1.00 88.81 190 GLY A O 1
ATOM 1407 N N . VAL A 1 191 ? 7.481 -6.018 -13.985 1.00 88.88 191 VAL A N 1
ATOM 1408 C CA . VAL A 1 191 ? 7.859 -7.424 -14.207 1.00 88.88 191 VAL A CA 1
ATOM 1409 C C . VAL A 1 191 ? 8.156 -7.681 -15.687 1.00 88.88 191 VAL A C 1
ATOM 1411 O O . VAL A 1 191 ? 9.189 -8.268 -16.004 1.00 88.88 191 VAL A O 1
ATOM 1414 N N . SER A 1 192 ? 7.313 -7.200 -16.607 1.00 91.25 192 SER A N 1
ATOM 1415 C CA . SER A 1 192 ? 7.563 -7.319 -18.049 1.00 91.25 192 SER A CA 1
ATOM 1416 C C . SER A 1 192 ? 8.886 -6.669 -18.463 1.00 91.25 192 SER A C 1
ATOM 1418 O O . SER A 1 192 ? 9.654 -7.278 -19.206 1.00 91.25 192 SER A O 1
ATOM 1420 N N . MET A 1 193 ? 9.197 -5.476 -17.943 1.00 90.69 193 MET A N 1
ATOM 1421 C CA . MET A 1 193 ? 10.461 -4.789 -18.222 1.00 90.69 193 MET A CA 1
ATOM 1422 C C . MET A 1 193 ? 11.669 -5.504 -17.614 1.00 90.69 193 MET A C 1
ATOM 1424 O O . MET A 1 193 ? 12.719 -5.552 -18.247 1.00 90.69 193 MET A O 1
ATOM 1428 N N . MET A 1 194 ? 11.541 -6.121 -16.437 1.00 90.94 194 MET A N 1
ATOM 1429 C CA . MET A 1 194 ? 12.614 -6.943 -15.862 1.00 90.94 194 MET A CA 1
ATOM 1430 C C . MET A 1 194 ? 12.957 -8.130 -16.766 1.00 90.94 194 MET A C 1
ATOM 1432 O O . MET A 1 194 ? 14.136 -8.389 -17.012 1.00 90.94 194 MET A O 1
ATOM 1436 N N . PHE A 1 195 ? 11.944 -8.825 -17.295 1.00 93.19 195 PHE A N 1
ATOM 1437 C CA . PHE A 1 195 ? 12.149 -9.909 -18.260 1.00 93.19 195 PHE A CA 1
ATOM 1438 C C . PHE A 1 195 ? 12.718 -9.412 -19.590 1.00 93.19 195 PHE A C 1
ATOM 1440 O O . PHE A 1 195 ? 13.541 -10.106 -20.177 1.00 93.19 195 PHE A O 1
ATOM 1447 N N . TYR A 1 196 ? 12.315 -8.222 -20.042 1.00 92.94 196 TYR A N 1
ATOM 1448 C CA . TYR A 1 196 ? 12.864 -7.602 -21.246 1.00 92.94 196 TYR A CA 1
ATOM 1449 C C . TYR A 1 196 ? 14.351 -7.248 -21.096 1.00 92.94 196 TYR A C 1
ATOM 1451 O O . TYR A 1 196 ? 15.126 -7.497 -22.012 1.00 92.94 196 TYR A O 1
ATOM 1459 N N . VAL A 1 197 ? 14.759 -6.700 -19.944 1.00 90.12 197 VAL A N 1
ATOM 1460 C CA . VAL A 1 197 ? 16.155 -6.303 -19.687 1.00 90.12 197 VAL A CA 1
ATOM 1461 C C . VAL A 1 197 ? 17.057 -7.518 -19.473 1.00 90.12 197 VAL A C 1
ATOM 1463 O O . VAL A 1 197 ? 18.112 -7.613 -20.086 1.00 90.12 197 VAL A O 1
ATOM 1466 N N . SER A 1 198 ? 16.679 -8.454 -18.597 1.00 92.19 198 SER A N 1
ATOM 1467 C CA . SER A 1 198 ? 17.492 -9.649 -18.347 1.00 92.19 198 SER A CA 1
ATOM 1468 C C . SER A 1 198 ? 16.637 -10.822 -17.861 1.00 92.19 198 SER A C 1
ATOM 1470 O O . SER A 1 198 ? 16.324 -10.913 -16.667 1.00 92.19 198 SER A O 1
ATOM 1472 N N . PRO A 1 199 ? 16.317 -11.794 -18.739 1.00 92.25 199 PRO A N 1
ATOM 1473 C CA . PRO A 1 199 ? 15.579 -12.998 -18.353 1.00 92.25 199 PRO A CA 1
ATOM 1474 C C . PRO A 1 199 ? 16.281 -13.819 -17.257 1.00 92.25 199 PRO A C 1
ATOM 1476 O O . PRO A 1 199 ? 15.625 -14.421 -16.402 1.00 92.25 199 PRO A O 1
ATOM 1479 N N . SER A 1 200 ? 17.620 -13.830 -17.239 1.00 90.81 200 SER A N 1
ATOM 1480 C CA . SER A 1 200 ? 18.415 -14.566 -16.242 1.00 90.81 200 SER A CA 1
ATOM 1481 C C . SER A 1 200 ? 18.328 -13.942 -14.845 1.00 90.81 200 SER A C 1
ATOM 1483 O O . SER A 1 200 ? 18.235 -14.663 -13.846 1.00 90.81 200 SER A O 1
ATOM 1485 N N . LEU A 1 201 ? 18.339 -12.609 -14.735 1.00 90.12 201 LEU A N 1
ATOM 1486 C CA . LEU A 1 201 ? 18.143 -11.938 -13.446 1.00 90.12 201 LEU A CA 1
ATOM 1487 C C . LEU A 1 201 ? 16.676 -11.960 -13.016 1.00 90.12 201 LEU A C 1
ATOM 1489 O O . LEU A 1 201 ? 16.397 -12.228 -11.849 1.00 90.12 201 LEU A O 1
ATOM 1493 N N . ALA A 1 202 ? 15.742 -11.750 -13.946 1.00 91.88 202 ALA A N 1
ATOM 1494 C CA . ALA A 1 202 ? 14.310 -11.773 -13.658 1.00 91.88 202 ALA A CA 1
ATOM 1495 C C . ALA A 1 202 ? 13.862 -13.128 -13.091 1.00 91.88 202 ALA A C 1
ATOM 1497 O O . ALA A 1 202 ? 13.216 -13.172 -12.047 1.00 91.88 202 ALA A O 1
ATOM 1498 N N . SER A 1 203 ? 14.273 -14.236 -13.717 1.00 91.62 203 SER A N 1
ATOM 1499 C CA . SER A 1 203 ? 13.984 -15.592 -13.224 1.00 91.62 203 SER A CA 1
ATOM 1500 C C . SER A 1 203 ? 14.599 -15.874 -11.850 1.00 91.62 203 SER A C 1
ATOM 1502 O O . SER A 1 203 ? 13.972 -16.522 -11.016 1.00 91.62 203 SER A O 1
ATOM 1504 N N . PHE A 1 204 ? 15.794 -15.345 -11.576 1.00 91.50 204 PHE A N 1
ATOM 1505 C CA . PHE A 1 204 ? 16.437 -15.469 -10.266 1.00 91.50 204 PHE A CA 1
ATOM 1506 C C . PHE A 1 204 ? 15.665 -14.736 -9.167 1.00 91.50 204 PHE A C 1
ATOM 1508 O O . PHE A 1 204 ? 15.398 -15.316 -8.115 1.00 91.50 204 PHE A O 1
ATOM 1515 N N . VAL A 1 205 ? 15.243 -13.494 -9.425 1.00 90.50 205 VAL A N 1
ATOM 1516 C CA . VAL A 1 205 ? 14.389 -12.740 -8.497 1.00 90.50 205 VAL A CA 1
ATOM 1517 C C . VAL A 1 205 ? 13.050 -13.453 -8.306 1.00 90.50 205 VAL A C 1
ATOM 1519 O O . VAL A 1 205 ? 12.615 -13.638 -7.171 1.00 90.50 205 VAL A O 1
ATOM 1522 N N . LEU A 1 206 ? 12.433 -13.930 -9.390 1.00 89.25 206 LEU A N 1
ATOM 1523 C CA . LEU A 1 206 ? 11.157 -14.646 -9.353 1.00 89.25 206 LEU A CA 1
ATOM 1524 C C . LEU A 1 206 ? 11.227 -15.966 -8.569 1.00 89.25 206 LEU A C 1
ATOM 1526 O O . LEU A 1 206 ? 10.203 -16.425 -8.080 1.00 89.25 206 LEU A O 1
ATOM 1530 N N . LEU A 1 207 ? 12.407 -16.568 -8.415 1.00 90.56 207 LEU A N 1
ATOM 1531 C CA . LEU A 1 207 ? 12.594 -17.774 -7.607 1.00 90.56 207 LEU A CA 1
ATOM 1532 C C . LEU A 1 207 ? 12.749 -17.459 -6.110 1.00 90.56 207 LEU A C 1
ATOM 1534 O O . LEU A 1 207 ? 12.267 -18.214 -5.269 1.00 90.56 207 LEU A O 1
ATOM 1538 N N . ILE A 1 208 ? 13.388 -16.337 -5.769 1.00 88.19 208 ILE A N 1
ATOM 1539 C CA . ILE A 1 208 ? 13.663 -15.934 -4.377 1.00 88.19 208 ILE A CA 1
ATOM 1540 C C . ILE A 1 208 ? 12.459 -15.241 -3.732 1.00 88.19 208 ILE A C 1
ATOM 1542 O O . ILE A 1 208 ? 12.169 -15.441 -2.551 1.00 88.19 208 ILE A O 1
ATOM 1546 N N . VAL A 1 209 ? 11.751 -14.416 -4.500 1.00 87.69 209 VAL A N 1
ATOM 1547 C CA . VAL A 1 209 ? 10.678 -13.554 -3.998 1.00 87.69 209 VAL A CA 1
ATOM 1548 C C . VAL A 1 209 ? 9.475 -14.333 -3.445 1.00 87.69 209 VAL A C 1
ATOM 1550 O O . VAL A 1 209 ? 9.050 -14.004 -2.337 1.00 87.69 209 VAL A O 1
ATOM 1553 N N . PRO A 1 210 ? 8.906 -15.356 -4.120 1.00 89.06 210 PRO A N 1
ATOM 1554 C CA . PRO A 1 210 ? 7.719 -16.046 -3.618 1.00 89.06 210 PRO A CA 1
ATOM 1555 C C . PRO A 1 210 ? 7.934 -16.747 -2.268 1.00 89.06 210 PRO A C 1
ATOM 1557 O O . PRO A 1 210 ? 7.092 -16.557 -1.391 1.00 89.06 210 PRO A O 1
ATOM 1560 N N . PRO A 1 211 ? 9.041 -17.482 -2.023 1.00 89.69 211 PRO A N 1
ATOM 1561 C CA . PRO A 1 211 ? 9.336 -18.017 -0.693 1.00 89.69 211 PRO A CA 1
ATOM 1562 C C . PRO A 1 211 ? 9.393 -16.937 0.396 1.00 89.69 211 PRO A C 1
ATOM 1564 O O . PRO A 1 211 ? 8.786 -17.104 1.455 1.00 89.69 211 PRO A O 1
ATOM 1567 N N . LEU A 1 212 ? 10.061 -15.807 0.128 1.00 88.38 212 LEU A N 1
ATOM 1568 C CA . LEU A 1 212 ? 10.125 -14.683 1.069 1.00 88.38 212 LEU A CA 1
ATOM 1569 C C . LEU A 1 212 ? 8.742 -14.076 1.326 1.00 88.38 212 LEU A C 1
ATOM 1571 O O . LEU A 1 212 ? 8.390 -13.809 2.475 1.00 88.38 212 LEU A O 1
ATOM 1575 N N . ALA A 1 213 ? 7.937 -13.906 0.277 1.00 87.69 213 ALA A N 1
ATOM 1576 C CA . ALA A 1 213 ? 6.578 -13.393 0.384 1.00 87.69 213 ALA A CA 1
ATOM 1577 C C . ALA A 1 213 ? 5.680 -14.334 1.200 1.00 87.69 213 ALA A C 1
ATOM 1579 O O . ALA A 1 213 ? 4.949 -13.874 2.073 1.00 87.69 213 ALA A O 1
ATOM 1580 N N . VAL A 1 214 ? 5.760 -15.652 0.982 1.00 90.44 214 VAL A N 1
ATOM 1581 C CA . VAL A 1 214 ? 5.002 -16.644 1.761 1.00 90.44 214 VAL A CA 1
ATOM 1582 C C . VAL A 1 214 ? 5.379 -16.574 3.240 1.00 90.44 214 VAL A C 1
ATOM 1584 O O . VAL A 1 214 ? 4.489 -16.491 4.088 1.00 90.44 214 VAL A O 1
ATOM 1587 N N . LEU A 1 215 ? 6.676 -16.539 3.561 1.00 88.75 215 LEU A N 1
ATOM 1588 C CA . LEU A 1 215 ? 7.146 -16.400 4.943 1.00 88.75 215 LEU A CA 1
ATOM 1589 C C . LEU A 1 215 ? 6.654 -15.094 5.580 1.00 88.75 215 LEU A C 1
ATOM 1591 O O . LEU A 1 215 ? 6.136 -15.115 6.699 1.00 88.75 215 LEU A O 1
ATOM 1595 N N . ALA A 1 216 ? 6.742 -13.975 4.856 1.00 89.00 216 ALA A N 1
ATOM 1596 C CA . ALA A 1 216 ? 6.252 -12.681 5.318 1.00 89.00 216 ALA A CA 1
ATOM 1597 C C . ALA A 1 216 ? 4.733 -12.687 5.554 1.00 89.00 216 ALA A C 1
ATOM 1599 O O . ALA A 1 216 ? 4.269 -12.159 6.562 1.00 89.00 216 ALA A O 1
ATOM 1600 N N . VAL A 1 217 ? 3.949 -13.330 4.683 1.00 90.69 217 VAL A N 1
ATOM 1601 C CA . VAL A 1 217 ? 2.489 -13.448 4.831 1.00 90.69 217 VAL A CA 1
ATOM 1602 C C . VAL A 1 217 ? 2.118 -14.309 6.037 1.00 90.69 217 VAL A C 1
ATOM 1604 O O . VAL A 1 217 ? 1.230 -13.933 6.803 1.00 90.69 217 VAL A O 1
ATOM 1607 N N . VAL A 1 218 ? 2.785 -15.449 6.240 1.00 91.75 218 VAL A N 1
ATOM 1608 C CA . VAL A 1 218 ? 2.540 -16.323 7.399 1.00 91.75 218 VAL A CA 1
ATOM 1609 C C . VAL A 1 218 ? 2.871 -15.590 8.700 1.00 91.75 218 VAL A C 1
ATOM 1611 O O . VAL A 1 218 ? 2.041 -15.550 9.611 1.00 91.75 218 VAL A O 1
ATOM 1614 N N . TYR A 1 219 ? 4.033 -14.935 8.763 1.00 91.69 219 TYR A N 1
ATOM 1615 C CA . TYR A 1 219 ? 4.422 -14.135 9.924 1.00 91.69 219 TYR A CA 1
ATOM 1616 C C . TYR A 1 219 ? 3.452 -12.964 10.142 1.00 91.69 219 TYR A C 1
ATOM 1618 O O . TYR A 1 219 ? 3.003 -12.720 11.261 1.00 91.69 219 TYR A O 1
ATOM 1626 N N . GLY A 1 220 ? 3.068 -12.269 9.070 1.00 91.94 220 GLY A N 1
ATOM 1627 C CA . GLY A 1 220 ? 2.135 -11.146 9.105 1.00 91.94 220 GLY A CA 1
ATOM 1628 C C . GLY A 1 220 ? 0.744 -11.539 9.607 1.00 91.94 220 GLY A C 1
ATOM 1629 O O . GLY A 1 220 ? 0.141 -10.796 10.380 1.00 91.94 220 GLY A O 1
ATOM 1630 N N . ARG A 1 221 ? 0.246 -12.730 9.244 1.00 93.00 221 ARG A N 1
ATOM 1631 C CA . ARG A 1 221 ? -1.005 -13.286 9.791 1.00 93.00 221 ARG A CA 1
ATOM 1632 C C . ARG A 1 221 ? -0.910 -13.523 11.293 1.00 93.00 221 ARG A C 1
ATOM 1634 O O . ARG A 1 221 ? -1.829 -13.155 12.022 1.00 93.00 221 ARG A O 1
ATOM 1641 N N . TYR A 1 222 ? 0.204 -14.083 11.758 1.00 92.62 222 TYR A N 1
ATOM 1642 C CA . TYR A 1 222 ? 0.430 -14.290 13.186 1.00 92.62 222 TYR A CA 1
ATOM 1643 C C . TYR A 1 222 ? 0.527 -12.960 13.948 1.00 92.62 222 TYR A C 1
ATOM 1645 O O . TYR A 1 222 ? -0.142 -12.788 14.968 1.00 92.62 222 TYR A O 1
ATOM 1653 N N . LEU A 1 223 ? 1.265 -11.981 13.413 1.00 93.81 223 LEU A N 1
ATOM 1654 C CA . LEU A 1 223 ? 1.337 -10.632 13.977 1.00 93.81 223 LEU A CA 1
ATOM 1655 C C . LEU A 1 223 ? -0.053 -9.985 14.055 1.00 93.81 223 LEU A C 1
ATOM 1657 O O . LEU A 1 223 ? -0.426 -9.481 15.109 1.00 93.81 223 LEU A O 1
ATOM 1661 N N . ARG A 1 224 ? -0.854 -10.072 12.983 1.00 94.00 224 ARG A N 1
ATOM 1662 C CA . ARG A 1 224 ? -2.231 -9.554 12.952 1.00 94.00 224 ARG A CA 1
ATOM 1663 C C . ARG A 1 224 ? -3.120 -10.205 14.012 1.00 94.00 224 ARG A C 1
ATOM 1665 O O . ARG A 1 224 ? -3.926 -9.506 14.619 1.00 94.00 224 ARG A O 1
ATOM 1672 N N . SER A 1 225 ? -2.971 -11.508 14.255 1.00 95.31 225 SER A N 1
ATOM 1673 C CA . SER A 1 225 ? -3.713 -12.197 15.317 1.00 95.31 225 SER A CA 1
ATOM 1674 C C . SER A 1 225 ? -3.388 -11.628 16.698 1.00 95.31 225 SER A C 1
ATOM 1676 O O . SER A 1 225 ? -4.303 -11.404 17.484 1.00 95.31 225 SER A O 1
ATOM 1678 N N . ILE A 1 226 ? -2.109 -11.369 16.991 1.00 94.12 226 ILE A N 1
ATOM 1679 C CA . ILE A 1 226 ? -1.702 -10.779 18.273 1.00 94.12 226 ILE A CA 1
ATOM 1680 C C . ILE A 1 226 ? -2.176 -9.327 18.382 1.00 94.12 226 ILE A C 1
ATOM 1682 O O . ILE A 1 226 ? -2.731 -8.969 19.416 1.00 94.12 226 ILE A O 1
ATOM 1686 N N . SER A 1 227 ? -2.047 -8.525 17.319 1.00 95.06 227 SER A N 1
ATOM 1687 C CA . SER A 1 227 ? -2.579 -7.155 17.289 1.00 95.06 227 SER A CA 1
ATOM 1688 C C . SER A 1 227 ? -4.083 -7.117 17.561 1.00 95.06 227 SER A C 1
ATOM 1690 O O . SER A 1 227 ? -4.543 -6.265 18.319 1.00 95.06 227 SER A O 1
ATOM 1692 N N . LYS A 1 228 ? -4.851 -8.061 16.995 1.00 96.94 228 LYS A N 1
ATOM 1693 C CA . LYS A 1 228 ? -6.285 -8.191 17.279 1.00 96.94 228 LYS A CA 1
ATOM 1694 C C . LYS A 1 228 ? -6.524 -8.478 18.763 1.00 96.94 228 LYS A C 1
ATOM 1696 O O . LYS A 1 228 ? -7.294 -7.765 19.390 1.00 96.94 228 LYS A O 1
ATOM 1701 N N . SER A 1 229 ? -5.805 -9.433 19.356 1.00 96.88 229 SER A N 1
ATOM 1702 C CA . SER A 1 229 ? -5.920 -9.714 20.795 1.00 96.88 229 SER A CA 1
ATOM 1703 C C . SER A 1 229 ? -5.570 -8.505 21.674 1.00 96.88 229 SER A C 1
ATOM 1705 O O . SER A 1 229 ? -6.241 -8.277 22.679 1.00 96.88 229 SER A O 1
ATOM 1707 N N . THR A 1 230 ? -4.552 -7.713 21.311 1.00 97.38 230 THR A N 1
ATOM 1708 C CA . THR A 1 230 ? -4.218 -6.461 22.013 1.00 97.38 230 THR A CA 1
ATOM 1709 C C . THR A 1 230 ? -5.375 -5.459 21.935 1.00 97.38 230 THR A C 1
ATOM 1711 O O . THR A 1 230 ? -5.734 -4.856 22.947 1.00 97.38 230 THR A O 1
ATOM 1714 N N . GLN A 1 231 ? -5.979 -5.293 20.753 1.00 97.06 231 GLN A N 1
ATOM 1715 C CA . GLN A 1 231 ? -7.118 -4.393 20.541 1.00 97.06 231 GLN A CA 1
ATOM 1716 C C . GLN A 1 231 ? -8.378 -4.858 21.276 1.00 97.06 231 GLN A C 1
ATOM 1718 O O . GLN A 1 231 ? -9.040 -4.033 21.899 1.00 97.06 231 GLN A O 1
ATOM 1723 N N . ASP A 1 232 ? -8.679 -6.157 21.273 1.00 97.12 232 ASP A N 1
ATOM 1724 C CA . ASP A 1 232 ? -9.825 -6.725 21.989 1.00 97.12 232 ASP A CA 1
ATOM 1725 C C . ASP A 1 232 ? -9.678 -6.525 23.510 1.00 97.12 232 ASP A C 1
ATOM 1727 O O . ASP A 1 232 ? -10.628 -6.136 24.191 1.00 97.12 232 ASP A O 1
ATOM 1731 N N . ALA A 1 233 ? -8.469 -6.721 24.054 1.00 96.88 233 ALA A N 1
ATOM 1732 C CA . ALA A 1 233 ? -8.180 -6.447 25.462 1.00 96.88 233 ALA A CA 1
ATOM 1733 C C . ALA A 1 233 ? -8.323 -4.952 25.802 1.00 96.88 233 ALA A C 1
ATOM 1735 O O . ALA A 1 233 ? -8.866 -4.603 26.853 1.00 96.88 233 ALA A O 1
ATOM 1736 N N . LEU A 1 234 ? -7.877 -4.067 24.903 1.00 97.75 234 LEU A N 1
ATOM 1737 C CA . LEU A 1 234 ? -8.044 -2.623 25.059 1.00 97.75 234 LEU A CA 1
ATOM 1738 C C . LEU A 1 234 ? -9.525 -2.229 25.027 1.00 97.75 234 LEU A C 1
ATOM 1740 O O . LEU A 1 234 ? -9.961 -1.472 25.889 1.00 97.75 234 LEU A O 1
ATOM 1744 N N . ALA A 1 235 ? -10.306 -2.782 24.098 1.00 97.00 235 ALA A N 1
ATOM 1745 C CA . ALA A 1 235 ? -11.739 -2.528 23.991 1.00 97.00 235 ALA A CA 1
ATOM 1746 C C . ALA A 1 235 ? -12.483 -2.928 25.274 1.00 97.00 235 ALA A C 1
ATOM 1748 O O . ALA A 1 235 ? -13.299 -2.154 25.768 1.00 97.00 235 ALA A O 1
ATOM 1749 N N . GLN A 1 236 ? -12.146 -4.077 25.873 1.00 96.62 236 GLN A N 1
ATOM 1750 C CA . GLN A 1 236 ? -12.704 -4.485 27.169 1.00 96.62 236 GLN A CA 1
ATOM 1751 C C . GLN A 1 236 ? -12.353 -3.502 28.295 1.00 96.62 236 GLN A C 1
ATOM 1753 O O . GLN A 1 236 ? -13.211 -3.178 29.116 1.00 96.62 236 GLN A O 1
ATOM 1758 N N . ALA A 1 237 ? -11.108 -3.016 28.348 1.00 96.94 237 ALA A N 1
ATOM 1759 C CA . ALA A 1 237 ? -10.698 -2.020 29.338 1.00 96.94 237 ALA A CA 1
ATOM 1760 C C . ALA A 1 237 ? -11.448 -0.691 29.141 1.00 96.94 237 ALA A C 1
ATOM 1762 O O . ALA A 1 237 ? -11.924 -0.095 30.107 1.00 96.94 237 ALA A O 1
ATOM 1763 N N . THR A 1 238 ? -11.610 -0.247 27.891 1.00 96.62 238 THR A N 1
ATOM 1764 C CA . THR A 1 238 ? -12.372 0.961 27.549 1.00 96.62 238 THR A CA 1
ATOM 1765 C C . THR A 1 238 ? -13.851 0.821 27.900 1.00 96.62 238 THR A C 1
ATOM 1767 O O . THR A 1 238 ? -14.413 1.736 28.492 1.00 96.62 238 THR A O 1
ATOM 1770 N N . GLN A 1 239 ? -14.467 -0.325 27.609 1.00 95.81 239 GLN A N 1
ATOM 1771 C CA . GLN A 1 239 ? -15.861 -0.595 27.961 1.00 95.81 239 GLN A CA 1
ATOM 1772 C C . GLN A 1 239 ? -16.073 -0.575 29.481 1.00 95.81 239 GLN A C 1
ATOM 1774 O O . GLN A 1 239 ? -17.036 0.024 29.956 1.00 95.81 239 GLN A O 1
ATOM 1779 N N . LEU A 1 240 ? -15.151 -1.170 30.251 1.00 96.06 240 LEU A N 1
ATOM 1780 C CA . LEU A 1 240 ? -15.172 -1.090 31.713 1.00 96.06 240 LEU A CA 1
ATOM 1781 C C . LEU A 1 240 ? -15.106 0.371 32.183 1.00 96.06 240 LEU A C 1
ATOM 1783 O O . LEU A 1 240 ? -15.903 0.785 33.022 1.00 96.06 240 LEU A O 1
ATOM 1787 N N . ALA A 1 241 ? -14.188 1.165 31.628 1.00 97.12 241 ALA A N 1
ATOM 1788 C CA . ALA A 1 241 ? -14.072 2.580 31.968 1.00 97.12 241 ALA A CA 1
ATOM 1789 C C . ALA A 1 241 ? -15.357 3.359 31.639 1.00 97.12 241 ALA A C 1
ATOM 1791 O O . ALA A 1 241 ? -15.840 4.115 32.481 1.00 97.12 241 ALA A O 1
ATOM 1792 N N . GLU A 1 242 ? -15.942 3.145 30.458 1.00 96.56 242 GLU A N 1
ATOM 1793 C CA . GLU A 1 242 ? -17.203 3.769 30.046 1.00 96.56 242 GLU A CA 1
ATOM 1794 C C . GLU A 1 242 ? -18.339 3.427 31.020 1.00 96.56 242 GLU A C 1
ATOM 1796 O O . GLU A 1 242 ? -19.036 4.324 31.498 1.00 96.56 242 GLU A O 1
ATOM 1801 N N . GLU A 1 243 ? -18.486 2.150 31.384 1.00 95.69 243 GLU A N 1
ATOM 1802 C CA . GLU A 1 243 ? -19.521 1.696 32.313 1.00 95.69 243 GLU A CA 1
ATOM 1803 C C . GLU A 1 243 ? -19.364 2.340 33.698 1.00 95.69 243 GLU A C 1
ATOM 1805 O O . GLU A 1 243 ? -20.346 2.824 34.271 1.00 95.69 243 GLU A O 1
ATOM 1810 N N . ARG A 1 244 ? -18.140 2.378 34.243 1.00 96.44 244 ARG A N 1
ATOM 1811 C CA . ARG A 1 244 ? -17.874 2.945 35.576 1.00 96.44 244 ARG A CA 1
ATOM 1812 C C . ARG A 1 244 ? -18.029 4.461 35.608 1.00 96.44 244 ARG A C 1
ATOM 1814 O O . ARG A 1 244 ? -18.621 4.981 36.551 1.00 96.44 244 ARG A O 1
ATOM 1821 N N . ILE A 1 245 ? -17.563 5.166 34.577 1.00 96.31 245 ILE A N 1
ATOM 1822 C CA . ILE A 1 245 ? -17.685 6.628 34.480 1.00 96.31 245 ILE A CA 1
ATOM 1823 C C . ILE A 1 245 ? -19.152 7.032 34.286 1.00 96.31 245 ILE A C 1
ATOM 1825 O O . ILE A 1 245 ? -19.633 7.939 34.966 1.00 96.31 245 ILE A O 1
ATOM 1829 N N . SER A 1 246 ? -19.889 6.330 33.419 1.00 96.38 246 SER A N 1
ATOM 1830 C CA . SER A 1 246 ? -21.317 6.587 33.187 1.00 96.38 246 SER A CA 1
ATOM 1831 C C . SER A 1 246 ? -22.160 6.346 34.450 1.00 96.38 246 SER A C 1
ATOM 1833 O O . SER A 1 246 ? -23.101 7.088 34.733 1.00 96.38 246 SER A O 1
ATOM 1835 N N . ASN A 1 247 ? -21.762 5.375 35.284 1.00 96.31 247 ASN A N 1
ATOM 1836 C CA . ASN A 1 247 ? -22.446 5.011 36.529 1.00 96.31 247 ASN A CA 1
ATOM 1837 C C . ASN A 1 247 ? -21.715 5.481 37.801 1.00 96.31 247 ASN A C 1
ATOM 1839 O O . ASN A 1 247 ? -21.834 4.859 38.861 1.00 96.31 247 ASN A O 1
ATOM 1843 N N . MET A 1 248 ? -20.992 6.606 37.741 1.00 96.62 248 MET A N 1
ATOM 1844 C CA . MET A 1 248 ? -20.133 7.063 38.845 1.00 96.62 248 MET A CA 1
ATOM 1845 C C . MET A 1 248 ? -20.876 7.247 40.182 1.00 96.62 248 MET A C 1
ATOM 1847 O O . MET A 1 248 ? -20.305 7.016 41.249 1.00 96.62 248 MET A O 1
ATOM 1851 N N . ARG A 1 249 ? -22.165 7.627 40.156 1.00 97.38 249 ARG A N 1
ATOM 1852 C CA . ARG A 1 249 ? -22.978 7.754 41.384 1.00 97.38 249 ARG A CA 1
ATOM 1853 C C . ARG A 1 249 ? -23.106 6.425 42.125 1.00 97.38 249 ARG A C 1
ATOM 1855 O O . ARG A 1 249 ? -23.007 6.412 43.346 1.00 97.38 249 ARG A O 1
ATOM 1862 N N . THR A 1 250 ? -23.280 5.325 41.398 1.00 97.44 250 THR A N 1
ATOM 1863 C CA . THR A 1 250 ? -23.368 3.978 41.973 1.00 97.44 250 THR A CA 1
ATOM 1864 C C . THR A 1 250 ? -22.029 3.571 42.574 1.00 97.44 250 THR A C 1
ATOM 1866 O O . THR A 1 250 ? -21.983 3.128 43.716 1.00 97.44 250 THR A O 1
ATOM 1869 N N . VAL A 1 251 ? -20.921 3.808 41.864 1.00 97.69 251 VAL A N 1
ATOM 1870 C CA . VAL A 1 251 ? -19.569 3.509 42.372 1.00 97.69 251 VAL A CA 1
ATOM 1871 C C . VAL A 1 251 ? -19.294 4.251 43.688 1.00 97.69 251 VAL A C 1
ATOM 1873 O O . VAL A 1 251 ? -18.824 3.640 44.649 1.00 97.69 251 VAL A O 1
ATOM 1876 N N . ARG A 1 252 ? -19.650 5.544 43.762 1.00 97.19 252 ARG A N 1
ATOM 1877 C CA . ARG A 1 252 ? -19.541 6.361 44.986 1.00 97.19 252 ARG A CA 1
ATOM 1878 C C . ARG A 1 252 ? -20.457 5.873 46.107 1.00 97.19 252 ARG A C 1
ATOM 1880 O O . ARG A 1 252 ? -20.023 5.831 47.251 1.00 97.19 252 ARG A O 1
ATOM 1887 N N . ALA A 1 253 ? -21.694 5.483 45.794 1.00 97.75 253 ALA A N 1
ATOM 1888 C CA . ALA A 1 253 ? -22.652 5.001 46.791 1.00 97.75 253 ALA A CA 1
ATOM 1889 C C . ALA A 1 253 ? -22.159 3.746 47.534 1.00 97.75 253 ALA A C 1
ATOM 1891 O O . ALA A 1 253 ? -22.478 3.566 48.706 1.00 97.75 253 ALA A O 1
ATOM 1892 N N . PHE A 1 254 ? -21.353 2.910 46.874 1.00 97.50 254 PHE A N 1
ATOM 1893 C CA . PHE A 1 254 ? -20.742 1.719 47.471 1.00 97.50 254 PHE A CA 1
ATOM 1894 C C . PHE A 1 254 ? -19.285 1.919 47.933 1.00 97.50 254 PHE A C 1
ATOM 1896 O O . PHE A 1 254 ? -18.679 0.960 48.416 1.00 97.50 254 PHE A O 1
ATOM 1903 N N . GLY A 1 255 ? -18.706 3.120 47.789 1.00 97.00 255 GLY A N 1
ATOM 1904 C CA . GLY A 1 255 ? -17.321 3.414 48.185 1.00 97.00 255 GLY A CA 1
ATOM 1905 C C . GLY A 1 255 ? -16.272 2.549 47.469 1.00 97.00 255 GLY A C 1
ATOM 1906 O O . GLY A 1 255 ? -15.322 2.074 48.096 1.00 97.00 255 GLY A O 1
ATOM 1907 N N . LYS A 1 256 ? -16.488 2.241 46.180 1.00 97.25 256 LYS A N 1
ATOM 1908 C CA . LYS A 1 256 ? -15.670 1.290 45.398 1.00 97.25 256 LYS A CA 1
ATOM 1909 C C . LYS A 1 256 ? -14.640 1.932 44.470 1.00 97.25 256 LYS A C 1
ATOM 1911 O O . LYS A 1 256 ? -14.019 1.224 43.689 1.00 97.25 256 LYS A O 1
ATOM 1916 N N . GLU A 1 257 ? -14.388 3.230 44.563 1.00 96.88 257 GLU A N 1
ATOM 1917 C CA . GLU A 1 257 ? -13.529 3.972 43.631 1.00 96.88 257 GLU A CA 1
ATOM 1918 C C . GLU A 1 257 ? -12.126 3.361 43.509 1.00 96.88 257 GLU A C 1
ATOM 1920 O O . GLU A 1 257 ? -11.682 3.063 42.405 1.00 96.88 257 GLU A O 1
ATOM 1925 N N . LEU A 1 258 ? -11.448 3.101 44.634 1.00 97.25 258 LEU A N 1
ATOM 1926 C CA . LEU A 1 258 ? -10.116 2.479 44.630 1.00 97.25 258 LEU A CA 1
ATOM 1927 C C . LEU A 1 258 ? -10.144 1.035 44.106 1.00 97.25 258 LEU A C 1
ATOM 1929 O O . LEU A 1 258 ? -9.211 0.596 43.439 1.00 97.25 258 LEU A O 1
ATOM 1933 N N . SER A 1 259 ? -11.230 0.304 44.369 1.00 96.69 259 SER A N 1
ATOM 1934 C CA . SER A 1 259 ? -11.416 -1.062 43.867 1.00 96.69 259 SER A CA 1
ATOM 1935 C C . SER A 1 259 ? -11.556 -1.085 42.343 1.00 96.69 259 SER A C 1
ATOM 1937 O O . SER A 1 259 ? -10.979 -1.945 41.680 1.00 96.69 259 SER A O 1
ATOM 1939 N N . GLU A 1 260 ? -12.305 -0.136 41.781 1.00 96.75 260 GLU A N 1
ATOM 1940 C CA . GLU A 1 260 ? -12.483 -0.002 40.333 1.00 96.75 260 GLU A CA 1
ATOM 1941 C C . GLU A 1 260 ? -11.199 0.483 39.649 1.00 96.75 260 GLU A C 1
ATOM 1943 O O . GLU A 1 260 ? -10.865 -0.002 38.570 1.00 96.75 260 GLU A O 1
ATOM 1948 N N . VAL A 1 261 ? -10.423 1.361 40.299 1.00 97.38 261 VAL A N 1
ATOM 1949 C CA . VAL A 1 261 ? -9.080 1.747 39.827 1.00 97.38 261 VAL A CA 1
ATOM 1950 C C . VAL A 1 261 ? -8.160 0.529 39.741 1.00 97.38 261 VAL A C 1
ATOM 1952 O O . VAL A 1 261 ? -7.510 0.338 38.713 1.00 97.38 261 VAL A O 1
ATOM 1955 N N . ASN A 1 262 ? -8.133 -0.327 40.766 1.00 97.50 262 ASN A N 1
ATOM 1956 C CA . ASN A 1 262 ? -7.327 -1.551 40.738 1.00 97.50 262 ASN A CA 1
ATOM 1957 C C . ASN A 1 262 ? -7.787 -2.504 39.625 1.00 97.50 262 ASN A C 1
ATOM 1959 O O . ASN A 1 262 ? -6.964 -2.988 38.854 1.00 97.50 262 ASN A O 1
ATOM 1963 N N . THR A 1 263 ? -9.100 -2.692 39.473 1.00 96.81 263 THR A N 1
ATOM 1964 C CA . THR A 1 263 ? -9.678 -3.549 38.420 1.00 96.81 263 THR A CA 1
ATOM 1965 C C . THR A 1 263 ? -9.320 -3.041 37.017 1.00 96.81 263 THR A C 1
ATOM 1967 O O . THR A 1 263 ? -8.947 -3.819 36.137 1.00 96.81 263 THR A O 1
ATOM 1970 N N . TYR A 1 264 ? -9.393 -1.725 36.795 1.00 97.31 264 TYR A N 1
ATOM 1971 C CA . TYR A 1 264 ? -8.965 -1.113 35.539 1.00 97.31 264 TYR A CA 1
ATOM 1972 C C . TYR A 1 264 ? -7.455 -1.272 35.317 1.00 97.31 264 TYR A C 1
ATOM 1974 O O . TYR A 1 264 ? -7.036 -1.618 34.214 1.00 97.31 264 TYR A O 1
ATOM 1982 N N . THR A 1 265 ? -6.651 -1.097 36.370 1.00 97.81 265 THR A N 1
ATOM 1983 C CA . THR A 1 265 ? -5.190 -1.268 36.319 1.00 97.81 265 THR A CA 1
ATOM 1984 C C . THR A 1 265 ? -4.818 -2.686 35.879 1.00 97.81 265 THR A C 1
ATOM 1986 O O . THR A 1 265 ? -4.054 -2.845 34.927 1.00 97.81 265 THR A O 1
ATOM 1989 N N . GLU A 1 266 ? -5.442 -3.715 36.458 1.00 97.31 266 GLU A N 1
ATOM 1990 C CA . GLU A 1 266 ? -5.240 -5.116 36.062 1.00 97.31 266 GLU A CA 1
ATOM 1991 C C . GLU A 1 266 ? -5.579 -5.362 34.583 1.00 97.31 266 GLU A C 1
ATOM 1993 O O . GLU A 1 266 ? -4.844 -6.052 33.870 1.00 97.31 266 GLU A O 1
ATOM 1998 N N . LYS A 1 267 ? -6.673 -4.770 34.085 1.00 96.25 267 LYS A N 1
ATOM 1999 C CA . LYS A 1 267 ? -7.039 -4.846 32.663 1.00 96.25 267 LYS A CA 1
ATOM 2000 C C . LYS A 1 267 ? -6.002 -4.156 31.780 1.00 96.25 267 LYS A C 1
ATOM 2002 O O . LYS A 1 267 ? -5.610 -4.715 30.756 1.00 96.25 267 LYS A O 1
ATOM 2007 N N . THR A 1 268 ? -5.505 -2.986 32.174 1.00 97.19 268 THR A N 1
ATOM 2008 C CA . THR A 1 268 ? -4.458 -2.287 31.415 1.00 97.19 268 THR A CA 1
ATOM 2009 C C . THR A 1 268 ? -3.106 -3.000 31.455 1.00 97.19 268 THR A C 1
ATOM 2011 O O . THR A 1 268 ? -2.392 -2.987 30.454 1.00 97.19 268 THR A O 1
ATOM 2014 N N . ASP A 1 269 ? -2.777 -3.710 32.535 1.00 97.94 269 ASP A N 1
ATOM 2015 C CA . ASP A 1 269 ? -1.571 -4.542 32.608 1.00 97.94 269 ASP A CA 1
ATOM 2016 C C . ASP A 1 269 ? -1.644 -5.736 31.646 1.00 97.94 269 ASP A C 1
ATOM 2018 O O . ASP A 1 269 ? -0.649 -6.097 31.006 1.00 97.94 269 ASP A O 1
ATOM 2022 N N . GLN A 1 270 ? -2.833 -6.324 31.470 1.00 96.44 270 GLN A N 1
ATOM 2023 C CA . GLN A 1 270 ? -3.062 -7.350 30.447 1.00 96.44 270 GLN A CA 1
ATOM 2024 C C . GLN A 1 270 ? -2.858 -6.790 29.034 1.00 96.44 270 GLN A C 1
ATOM 2026 O O . GLN A 1 270 ? -2.180 -7.426 28.220 1.00 96.44 270 GLN A O 1
ATOM 2031 N N . VAL A 1 271 ? -3.370 -5.584 28.758 1.00 98.06 271 VAL A N 1
ATOM 2032 C CA . VAL A 1 271 ? -3.124 -4.876 27.490 1.00 98.06 271 VAL A CA 1
ATOM 2033 C C . VAL A 1 271 ? -1.627 -4.654 27.288 1.00 98.06 271 VAL A C 1
ATOM 2035 O O . VAL A 1 271 ? -1.103 -4.977 26.224 1.00 98.06 271 VAL A O 1
ATOM 2038 N N . LEU A 1 272 ? -0.906 -4.185 28.311 1.00 97.88 272 LEU A N 1
ATOM 2039 C CA . LEU A 1 272 ? 0.538 -3.961 28.237 1.00 97.88 272 LEU A CA 1
ATOM 2040 C C . LEU A 1 272 ? 1.312 -5.257 27.959 1.00 97.88 272 LEU A C 1
ATOM 2042 O O . LEU A 1 272 ? 2.248 -5.260 27.158 1.00 97.88 272 LEU A O 1
ATOM 2046 N N . LYS A 1 273 ? 0.928 -6.374 28.584 1.00 97.94 273 LYS A N 1
ATOM 2047 C CA . LYS A 1 273 ? 1.548 -7.687 28.348 1.00 97.94 273 LYS A CA 1
ATOM 2048 C C . LYS A 1 273 ? 1.383 -8.137 26.893 1.00 97.94 273 LYS A C 1
ATOM 2050 O O . LYS A 1 273 ? 2.351 -8.607 26.290 1.00 97.94 273 LYS A O 1
ATOM 2055 N N . LEU A 1 274 ? 0.187 -7.973 26.325 1.00 97.00 274 LEU A N 1
ATOM 2056 C CA . LEU A 1 274 ? -0.088 -8.285 24.919 1.00 97.00 274 LEU A CA 1
ATOM 2057 C C . LEU A 1 274 ? 0.649 -7.329 23.977 1.00 97.00 274 LEU A C 1
ATOM 2059 O O . LEU A 1 274 ? 1.330 -7.793 23.065 1.00 97.00 274 LEU A O 1
ATOM 2063 N N . ALA A 1 275 ? 0.630 -6.028 24.264 1.00 97.12 275 ALA A N 1
ATOM 2064 C CA . ALA A 1 275 ? 1.333 -5.012 23.487 1.00 97.12 275 ALA A CA 1
ATOM 2065 C C . ALA A 1 275 ? 2.855 -5.235 23.472 1.00 97.12 275 ALA A C 1
ATOM 2067 O O . ALA A 1 275 ? 3.494 -5.064 22.438 1.00 97.12 275 ALA A O 1
ATOM 2068 N N . ARG A 1 276 ? 3.460 -5.680 24.584 1.00 98.06 276 ARG A N 1
ATOM 2069 C CA . ARG A 1 276 ? 4.883 -6.070 24.619 1.00 98.06 276 ARG A CA 1
ATOM 2070 C C . ARG A 1 276 ? 5.164 -7.272 23.723 1.00 98.06 276 ARG A C 1
ATOM 2072 O O . ARG A 1 276 ? 6.150 -7.262 22.989 1.00 98.06 276 ARG A O 1
ATOM 2079 N N . LYS A 1 277 ? 4.301 -8.293 23.752 1.00 96.19 277 LYS A N 1
ATOM 2080 C CA . LYS A 1 277 ? 4.415 -9.452 22.855 1.00 96.19 277 LYS A CA 1
ATOM 2081 C C . LYS A 1 277 ? 4.300 -9.012 21.393 1.00 96.19 277 LYS A C 1
ATOM 2083 O O . LYS A 1 277 ? 5.145 -9.377 20.583 1.00 96.19 277 LYS A O 1
ATOM 2088 N N . GLU A 1 278 ? 3.308 -8.186 21.074 1.00 95.50 278 GLU A N 1
ATOM 2089 C CA . GLU A 1 278 ? 3.128 -7.594 19.748 1.00 95.50 278 GLU A CA 1
ATOM 2090 C C . GLU A 1 278 ? 4.362 -6.806 19.299 1.00 95.50 278 GLU A C 1
ATOM 2092 O O . GLU A 1 278 ? 4.826 -6.989 18.176 1.00 95.50 278 GLU A O 1
ATOM 2097 N N . ALA A 1 279 ? 4.935 -5.980 20.178 1.00 96.44 279 ALA A N 1
ATOM 2098 C CA . ALA A 1 279 ? 6.120 -5.183 19.886 1.00 96.44 279 ALA A CA 1
ATOM 2099 C C . ALA A 1 279 ? 7.337 -6.055 19.547 1.00 96.44 279 ALA A C 1
ATOM 2101 O O . ALA A 1 279 ? 8.035 -5.761 18.579 1.00 96.44 279 ALA A O 1
ATOM 2102 N N . VAL A 1 280 ? 7.564 -7.152 20.281 1.00 96.81 280 VAL A N 1
ATOM 2103 C CA . VAL A 1 280 ? 8.652 -8.103 19.987 1.00 96.81 280 VAL A CA 1
ATOM 2104 C C . VAL A 1 280 ? 8.448 -8.772 18.627 1.00 96.81 280 VAL A C 1
ATOM 2106 O O . VAL A 1 280 ? 9.378 -8.820 17.824 1.00 96.81 280 VAL A O 1
ATOM 2109 N N . LEU A 1 281 ? 7.231 -9.242 18.331 1.00 94.00 281 LEU A N 1
ATOM 2110 C CA . LEU A 1 281 ? 6.914 -9.832 17.025 1.00 94.00 281 LEU A CA 1
ATOM 2111 C C . LEU A 1 281 ? 7.084 -8.812 15.896 1.00 94.00 281 LEU A C 1
ATOM 2113 O O . LEU A 1 281 ? 7.640 -9.133 14.851 1.00 94.00 281 LEU A O 1
ATOM 2117 N N . ARG A 1 282 ? 6.616 -7.579 16.098 1.00 93.38 282 ARG A N 1
ATOM 2118 C CA . ARG A 1 282 ? 6.725 -6.499 15.117 1.00 93.38 282 ARG A CA 1
ATOM 2119 C C . ARG A 1 282 ? 8.188 -6.123 14.874 1.00 93.38 282 ARG A C 1
ATOM 2121 O O . ARG A 1 282 ? 8.578 -5.977 13.720 1.00 93.38 282 ARG A O 1
ATOM 2128 N N . ALA A 1 283 ? 9.003 -6.025 15.924 1.00 94.38 283 ALA A N 1
ATOM 2129 C CA . ALA A 1 283 ? 10.440 -5.788 15.807 1.00 94.38 283 ALA A CA 1
ATOM 2130 C C . ALA A 1 283 ? 11.134 -6.913 15.022 1.00 94.38 283 ALA A C 1
ATOM 2132 O O . ALA A 1 283 ? 11.891 -6.635 14.093 1.00 94.38 283 ALA A O 1
ATOM 2133 N N . GLY A 1 284 ? 10.814 -8.175 15.329 1.00 93.50 284 GLY A N 1
ATOM 2134 C CA . GLY A 1 284 ? 11.305 -9.333 14.580 1.00 93.50 284 GLY A CA 1
ATOM 2135 C C . GLY A 1 284 ? 10.879 -9.310 13.110 1.00 93.50 284 GLY A C 1
ATOM 2136 O O . GLY A 1 284 ? 11.709 -9.515 12.229 1.00 93.50 284 GLY A O 1
ATOM 2137 N N . PHE A 1 285 ? 9.614 -8.990 12.830 1.00 89.94 285 PHE A N 1
ATOM 2138 C CA . PHE A 1 285 ? 9.082 -8.881 11.471 1.00 89.94 285 PHE A CA 1
ATOM 2139 C C . PHE A 1 285 ? 9.811 -7.814 10.646 1.00 89.94 285 PHE A C 1
ATOM 2141 O O . PHE A 1 285 ? 10.248 -8.101 9.531 1.00 89.94 285 PHE A O 1
ATOM 2148 N N . PHE A 1 286 ? 9.987 -6.605 11.190 1.00 88.69 286 PHE A N 1
ATOM 2149 C CA . PHE A 1 286 ? 10.728 -5.541 10.507 1.00 88.69 286 PHE A CA 1
ATOM 2150 C C . PHE A 1 286 ? 12.205 -5.898 10.320 1.00 88.69 286 PHE A C 1
ATOM 2152 O O . PHE A 1 286 ? 12.748 -5.657 9.244 1.00 88.69 286 PHE A O 1
ATOM 2159 N N . GLY A 1 287 ? 12.836 -6.525 11.319 1.00 90.69 287 GLY A N 1
ATOM 2160 C CA . GLY A 1 287 ? 14.219 -6.991 11.224 1.00 90.69 287 GLY A CA 1
ATOM 2161 C C . GLY A 1 287 ? 14.414 -8.032 10.119 1.00 90.69 287 GLY A C 1
ATOM 2162 O O . GLY A 1 287 ? 15.260 -7.853 9.247 1.00 90.69 287 GLY A O 1
ATOM 2163 N N . VAL A 1 288 ? 13.595 -9.090 10.108 1.00 89.12 288 VAL A N 1
ATOM 2164 C CA . VAL A 1 288 ? 13.669 -10.167 9.106 1.00 89.12 288 VAL A CA 1
ATOM 2165 C C . VAL A 1 288 ? 13.324 -9.654 7.711 1.00 89.12 288 VAL A C 1
ATOM 2167 O O . VAL A 1 288 ? 14.039 -9.963 6.760 1.00 89.12 288 VAL A O 1
ATOM 2170 N N . THR A 1 289 ? 12.269 -8.849 7.570 1.00 86.88 289 THR A N 1
ATOM 2171 C CA . THR A 1 289 ? 11.856 -8.303 6.267 1.00 86.88 289 THR A CA 1
ATOM 2172 C C . THR A 1 289 ? 12.912 -7.346 5.712 1.00 86.88 289 THR A C 1
ATOM 2174 O O . THR A 1 289 ? 13.274 -7.449 4.541 1.00 86.88 289 THR A O 1
ATOM 2177 N N . GLY A 1 290 ? 13.466 -6.466 6.555 1.00 86.62 290 GLY A N 1
ATOM 2178 C CA . GLY A 1 290 ? 14.539 -5.548 6.169 1.00 86.62 290 GLY A CA 1
ATOM 2179 C C . GLY A 1 290 ? 15.825 -6.277 5.774 1.00 86.62 290 GLY A C 1
ATOM 2180 O O . GLY A 1 290 ? 16.394 -5.997 4.719 1.00 86.62 290 GLY A O 1
ATOM 2181 N N . LEU A 1 291 ? 16.250 -7.268 6.567 1.00 89.25 291 LEU A N 1
ATOM 2182 C CA . LEU A 1 291 ? 17.406 -8.108 6.243 1.00 89.25 291 LEU A CA 1
ATOM 2183 C C . LEU A 1 291 ? 17.198 -8.867 4.926 1.00 89.25 291 LEU A C 1
ATOM 2185 O O . LEU A 1 291 ? 18.088 -8.878 4.081 1.00 89.25 291 LEU A O 1
ATOM 2189 N N . SER A 1 292 ? 16.018 -9.461 4.732 1.00 87.62 292 SER A N 1
ATOM 2190 C CA . SER A 1 292 ? 15.681 -10.204 3.512 1.00 87.62 292 SER A CA 1
ATOM 2191 C C . SER A 1 292 ? 15.720 -9.306 2.275 1.00 87.62 292 SER A C 1
ATOM 2193 O O . SER A 1 292 ? 16.283 -9.700 1.256 1.00 87.62 292 SER A O 1
ATOM 2195 N N . GLY A 1 293 ? 15.195 -8.079 2.375 1.00 85.50 293 GLY A N 1
ATOM 2196 C CA . GLY A 1 293 ? 15.284 -7.080 1.308 1.00 85.50 293 GLY A CA 1
ATOM 2197 C C . GLY A 1 293 ? 16.732 -6.720 0.964 1.00 85.50 293 GLY A C 1
ATOM 2198 O O . GLY A 1 293 ? 17.114 -6.753 -0.204 1.00 85.50 293 GLY A O 1
ATOM 2199 N N . ASN A 1 294 ? 17.569 -6.466 1.974 1.00 88.25 294 ASN A N 1
ATOM 2200 C CA . ASN A 1 294 ? 18.986 -6.148 1.771 1.00 88.25 294 ASN A CA 1
ATOM 2201 C C . ASN A 1 294 ? 19.768 -7.312 1.141 1.00 88.25 294 ASN A C 1
ATOM 2203 O O . ASN A 1 294 ? 20.541 -7.098 0.208 1.00 88.25 294 ASN A O 1
ATOM 2207 N N . ILE A 1 295 ? 19.548 -8.546 1.607 1.00 90.44 295 ILE A N 1
ATOM 2208 C CA . ILE A 1 295 ? 20.177 -9.746 1.034 1.00 90.44 295 ILE A CA 1
ATOM 2209 C C . ILE A 1 295 ? 19.716 -9.960 -0.411 1.00 90.44 295 ILE A C 1
ATOM 2211 O O . ILE A 1 295 ? 20.536 -10.305 -1.263 1.00 90.44 295 ILE A O 1
ATOM 2215 N N . MET A 1 296 ? 18.436 -9.730 -0.714 1.00 88.50 296 MET A N 1
ATOM 2216 C CA . MET A 1 296 ? 17.913 -9.810 -2.078 1.00 88.50 296 MET A CA 1
ATOM 2217 C C . MET A 1 296 ? 18.624 -8.808 -2.997 1.00 88.50 296 MET A C 1
ATOM 2219 O O . MET A 1 296 ? 19.119 -9.206 -4.050 1.00 88.50 296 MET A O 1
ATOM 2223 N N . ILE A 1 297 ? 18.736 -7.539 -2.589 1.00 88.38 297 ILE A N 1
ATOM 2224 C CA . ILE A 1 297 ? 19.441 -6.501 -3.360 1.00 88.38 297 ILE A CA 1
ATOM 2225 C C . ILE A 1 297 ? 20.904 -6.897 -3.582 1.00 88.38 297 ILE A C 1
ATOM 2227 O O . ILE A 1 297 ? 21.384 -6.856 -4.714 1.00 88.38 297 ILE A O 1
ATOM 2231 N N . LEU A 1 298 ? 21.597 -7.336 -2.527 1.00 91.25 298 LEU A N 1
ATOM 2232 C CA . LEU A 1 298 ? 22.989 -7.775 -2.615 1.00 91.25 298 LEU A CA 1
ATOM 2233 C C . LEU A 1 298 ? 23.153 -8.973 -3.562 1.00 91.25 298 LEU A C 1
ATOM 2235 O O . LEU A 1 298 ? 24.097 -9.014 -4.346 1.00 91.25 298 LEU A O 1
ATOM 2239 N N . SER A 1 299 ? 22.215 -9.921 -3.535 1.00 91.31 299 SER A N 1
ATOM 2240 C CA . SER A 1 299 ? 22.222 -11.100 -4.409 1.00 91.31 299 SER A CA 1
ATOM 2241 C C . SER A 1 299 ? 22.015 -10.725 -5.878 1.00 91.31 299 SER A C 1
ATOM 2243 O O . SER A 1 299 ? 22.700 -11.255 -6.753 1.00 91.31 299 SER A O 1
ATOM 2245 N N . VAL A 1 300 ? 21.099 -9.790 -6.157 1.00 91.44 300 VAL A N 1
ATOM 2246 C CA . VAL A 1 300 ? 20.885 -9.255 -7.511 1.00 91.44 300 VAL A CA 1
ATOM 2247 C C . VAL A 1 300 ? 22.117 -8.494 -7.986 1.00 91.44 300 VAL A C 1
ATOM 2249 O O . VAL A 1 300 ? 22.534 -8.689 -9.123 1.00 91.44 300 VAL A O 1
ATOM 2252 N N . LEU A 1 301 ? 22.736 -7.684 -7.125 1.00 92.56 301 LEU A N 1
ATOM 2253 C CA . LEU A 1 301 ? 23.956 -6.952 -7.460 1.00 92.56 301 LEU A CA 1
ATOM 2254 C C . LEU A 1 301 ? 25.127 -7.902 -7.739 1.00 92.56 301 LEU A C 1
ATOM 2256 O O . LEU A 1 301 ? 25.842 -7.713 -8.716 1.00 92.56 301 LEU A O 1
ATOM 2260 N N . TYR A 1 302 ? 25.292 -8.952 -6.932 1.00 93.56 302 TYR A N 1
ATOM 2261 C CA . TYR A 1 302 ? 26.324 -9.968 -7.134 1.00 93.56 302 TYR A CA 1
ATOM 2262 C C . TYR A 1 302 ? 26.133 -10.710 -8.463 1.00 93.56 302 TYR A C 1
ATOM 2264 O O . TYR A 1 302 ? 27.041 -10.741 -9.294 1.00 93.56 302 TYR A O 1
ATOM 2272 N N . LYS A 1 303 ? 24.932 -11.251 -8.715 1.00 93.19 303 LYS A N 1
ATOM 2273 C CA . LYS A 1 303 ? 24.634 -11.958 -9.970 1.00 93.19 303 LYS A CA 1
ATOM 2274 C C . LYS A 1 303 ? 24.700 -11.020 -11.183 1.00 93.19 303 LYS A C 1
ATOM 2276 O O . LYS A 1 303 ? 25.218 -11.407 -12.226 1.00 93.19 303 LYS A O 1
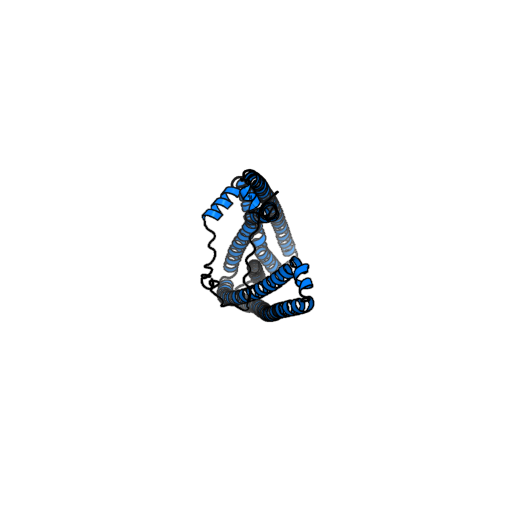ATOM 2281 N N . GLY A 1 304 ? 24.205 -9.792 -11.044 1.00 92.94 304 GLY A N 1
ATOM 2282 C CA . GLY A 1 304 ? 24.266 -8.755 -12.073 1.00 92.94 304 GLY A CA 1
ATOM 2283 C C . GLY A 1 304 ? 25.699 -8.346 -12.404 1.00 92.94 304 GLY A C 1
ATOM 2284 O O . GLY A 1 304 ? 26.053 -8.271 -13.575 1.00 92.94 304 GLY A O 1
ATOM 2285 N N . GLY A 1 305 ? 26.554 -8.192 -11.391 1.00 92.12 305 GLY A N 1
ATOM 2286 C CA . GLY A 1 305 ? 27.980 -7.916 -11.567 1.00 92.12 305 GLY A CA 1
ATOM 2287 C C . GLY A 1 305 ? 28.718 -9.034 -12.307 1.00 92.12 305 GLY A C 1
ATOM 2288 O O . GLY A 1 305 ? 29.527 -8.752 -13.187 1.00 92.12 305 GLY A O 1
ATOM 2289 N N . LEU A 1 306 ? 28.397 -10.305 -12.032 1.00 92.69 306 LEU A N 1
ATOM 2290 C CA . LEU A 1 306 ? 28.940 -11.444 -12.788 1.00 92.69 306 LEU A CA 1
ATOM 2291 C C . LEU A 1 306 ? 28.475 -11.451 -14.260 1.00 92.69 306 LEU A C 1
ATOM 2293 O O . LEU A 1 306 ? 29.250 -11.787 -15.159 1.00 92.69 306 LEU A O 1
ATOM 2297 N N . LEU A 1 307 ? 27.226 -11.056 -14.532 1.00 92.00 307 LEU A N 1
ATOM 2298 C CA . LEU A 1 307 ? 26.710 -10.923 -15.903 1.00 92.00 307 LEU A CA 1
ATOM 2299 C C . LEU A 1 307 ? 27.368 -9.766 -16.663 1.00 92.00 307 LEU A C 1
ATOM 2301 O O . LEU A 1 307 ? 27.674 -9.908 -17.845 1.00 92.00 307 LEU A O 1
ATOM 2305 N N . MET A 1 308 ? 27.666 -8.662 -15.978 1.00 92.62 308 MET A N 1
ATOM 2306 C CA . MET A 1 308 ? 28.453 -7.573 -16.554 1.00 92.62 308 MET A CA 1
ATOM 2307 C C . MET A 1 308 ? 29.894 -8.002 -16.849 1.00 92.62 308 MET A C 1
ATOM 2309 O O . MET A 1 308 ? 30.410 -7.735 -17.932 1.00 92.62 308 MET A O 1
ATOM 2313 N N . ALA A 1 309 ? 30.539 -8.723 -15.924 1.00 90.56 309 ALA A N 1
ATOM 2314 C CA . ALA A 1 309 ? 31.899 -9.232 -16.118 1.00 90.56 309 ALA A CA 1
ATOM 2315 C C . ALA A 1 309 ? 32.002 -10.188 -17.321 1.00 90.56 309 ALA A C 1
ATOM 2317 O O . ALA A 1 309 ? 33.018 -10.216 -18.009 1.00 90.56 309 ALA A O 1
ATOM 2318 N N . SER A 1 310 ? 30.932 -10.934 -17.605 1.00 90.88 310 SER A N 1
ATOM 2319 C CA . SER A 1 310 ? 30.831 -11.828 -18.763 1.00 90.88 310 SER A CA 1
ATOM 2320 C C . SER A 1 310 ? 30.299 -11.152 -20.036 1.00 90.88 310 SER A C 1
ATOM 2322 O O . SER A 1 310 ? 29.982 -11.862 -20.985 1.00 90.88 310 SER A O 1
ATOM 2324 N N . GLN A 1 311 ? 30.200 -9.815 -20.078 1.00 85.62 311 GLN A N 1
ATOM 2325 C CA . GLN A 1 311 ? 29.731 -9.024 -21.233 1.00 85.62 311 GLN A CA 1
ATOM 2326 C C . GLN A 1 311 ? 28.298 -9.352 -21.703 1.00 85.62 311 GLN A C 1
ATOM 2328 O O . GLN A 1 311 ? 27.925 -9.042 -22.830 1.00 85.62 311 GLN A O 1
ATOM 2333 N N . HIS A 1 312 ? 27.472 -9.956 -20.844 1.00 84.50 312 HIS A N 1
ATOM 2334 C CA . HIS A 1 312 ? 26.068 -10.251 -21.157 1.00 84.50 312 HIS A CA 1
ATOM 2335 C C . HIS A 1 312 ? 25.126 -9.085 -20.835 1.00 84.50 312 HIS A C 1
ATOM 2337 O O . HIS A 1 312 ? 23.937 -9.176 -21.133 1.00 84.50 312 HIS A O 1
ATOM 2343 N N . MET A 1 313 ? 25.621 -8.044 -20.158 1.00 89.88 313 MET A N 1
ATOM 2344 C CA . MET A 1 313 ? 24.799 -6.956 -19.637 1.00 89.88 313 MET A CA 1
ATOM 2345 C C . MET A 1 313 ? 25.624 -5.683 -19.421 1.00 89.88 313 MET A C 1
ATOM 2347 O O . MET A 1 313 ? 26.776 -5.763 -18.985 1.00 89.88 313 MET A O 1
ATOM 2351 N N . THR A 1 314 ? 25.041 -4.516 -19.686 1.00 91.50 314 THR A N 1
ATOM 2352 C CA . THR A 1 314 ? 25.693 -3.214 -19.456 1.00 91.50 314 THR A CA 1
ATOM 2353 C C . THR A 1 314 ? 25.458 -2.671 -18.036 1.00 91.50 314 THR A C 1
ATOM 2355 O O . THR A 1 314 ? 24.606 -3.153 -17.281 1.00 91.50 314 THR A O 1
ATOM 2358 N N . VAL A 1 315 ? 26.212 -1.631 -17.652 1.00 90.31 315 VAL A N 1
ATOM 2359 C CA . VAL A 1 315 ? 26.030 -0.916 -16.369 1.00 90.31 315 VAL A CA 1
ATOM 2360 C C . VAL A 1 315 ? 24.641 -0.266 -16.307 1.00 90.31 315 VAL A C 1
ATOM 2362 O O . VAL A 1 315 ? 23.977 -0.276 -15.264 1.00 90.31 315 VAL A O 1
ATOM 2365 N N . GLY A 1 316 ? 24.190 0.300 -17.425 1.00 89.75 316 GLY A N 1
ATOM 2366 C CA . GLY A 1 316 ? 22.888 0.928 -17.576 1.00 89.75 316 GLY A CA 1
ATOM 2367 C C . GLY A 1 316 ? 21.746 -0.073 -17.478 1.00 89.75 316 GLY A C 1
ATOM 2368 O O . GLY A 1 316 ? 20.768 0.192 -16.779 1.00 89.75 316 GLY A O 1
ATOM 2369 N N . GLU A 1 317 ? 21.889 -1.253 -18.084 1.00 91.50 317 GLU A N 1
ATOM 2370 C CA . GLU A 1 317 ? 20.920 -2.344 -17.954 1.00 91.50 317 GLU A CA 1
ATOM 2371 C C . GLU A 1 317 ? 20.804 -2.830 -16.506 1.00 91.50 317 GLU A C 1
ATOM 2373 O O . GLU A 1 317 ? 19.688 -3.034 -16.021 1.00 91.50 317 GLU A O 1
ATOM 2378 N N . LEU A 1 318 ? 21.919 -2.951 -15.769 1.00 92.44 318 LEU A N 1
ATOM 2379 C CA . LEU A 1 318 ? 21.880 -3.327 -14.347 1.00 92.44 318 LEU A CA 1
ATOM 2380 C C . LEU A 1 318 ? 21.196 -2.273 -13.492 1.00 92.44 318 LEU A C 1
ATOM 2382 O O . LEU A 1 318 ? 20.374 -2.601 -12.634 1.00 92.44 318 LEU A O 1
ATOM 2386 N N . SER A 1 319 ? 21.501 -1.010 -13.758 1.00 92.25 319 SER A N 1
ATOM 2387 C CA . SER A 1 319 ? 20.905 0.121 -13.057 1.00 92.25 319 SER A CA 1
ATOM 2388 C C . SER A 1 319 ? 19.394 0.181 -13.298 1.00 92.25 319 SER A C 1
ATOM 2390 O O . SER A 1 319 ? 18.620 0.272 -12.343 1.00 92.25 319 SER A O 1
ATOM 2392 N N . ALA A 1 320 ? 18.958 0.033 -14.553 1.00 91.69 320 ALA A N 1
ATOM 2393 C CA . ALA A 1 320 ? 17.547 -0.036 -14.916 1.00 91.69 320 ALA A CA 1
ATOM 2394 C C . ALA A 1 320 ? 16.850 -1.238 -14.256 1.00 91.69 320 ALA A C 1
ATOM 2396 O O . ALA A 1 320 ? 15.770 -1.085 -13.685 1.00 91.69 320 ALA A O 1
ATOM 2397 N N . PHE A 1 321 ? 17.477 -2.420 -14.266 1.00 92.12 321 PHE A N 1
ATOM 2398 C CA . PHE A 1 321 ? 16.933 -3.626 -13.638 1.00 92.12 321 PHE A CA 1
ATOM 2399 C C . PHE A 1 321 ? 16.734 -3.455 -12.125 1.00 92.12 321 PHE A C 1
ATOM 2401 O O . PHE A 1 321 ? 15.674 -3.796 -11.590 1.00 92.12 321 PHE A O 1
ATOM 2408 N N . LEU A 1 322 ? 17.724 -2.894 -11.423 1.00 90.62 322 LEU A N 1
ATOM 2409 C CA . LEU A 1 322 ? 17.619 -2.604 -9.993 1.00 90.62 322 LEU A CA 1
ATOM 2410 C C . LEU A 1 322 ? 16.495 -1.602 -9.720 1.00 90.62 322 LEU A C 1
ATOM 2412 O O . LEU A 1 322 ? 15.674 -1.835 -8.837 1.00 90.62 322 LEU A O 1
ATOM 2416 N N . MET A 1 323 ? 16.394 -0.537 -10.514 1.00 90.44 323 MET A N 1
ATOM 2417 C CA . MET A 1 323 ? 15.317 0.446 -10.391 1.00 90.44 323 MET A CA 1
ATOM 2418 C C . MET A 1 323 ? 13.924 -0.158 -10.600 1.00 90.44 323 MET A C 1
ATOM 2420 O O . MET A 1 323 ? 13.015 0.156 -9.833 1.00 90.44 323 MET A O 1
ATOM 2424 N N . TYR A 1 324 ? 13.747 -1.058 -11.573 1.00 89.00 324 TYR A N 1
ATOM 2425 C CA . TYR A 1 324 ? 12.488 -1.795 -11.735 1.00 89.00 324 TYR A CA 1
ATOM 2426 C C . TYR A 1 324 ? 12.198 -2.709 -10.542 1.00 89.00 324 TYR A C 1
ATOM 2428 O O . TYR A 1 324 ? 11.062 -2.758 -10.072 1.00 89.00 324 TYR A O 1
ATOM 2436 N N . THR A 1 325 ? 13.228 -3.368 -10.006 1.00 85.06 325 THR A N 1
ATOM 2437 C CA . THR A 1 325 ? 13.111 -4.230 -8.822 1.00 85.06 325 THR A CA 1
ATOM 2438 C C . THR A 1 325 ? 12.665 -3.430 -7.590 1.00 85.06 325 THR A C 1
ATOM 2440 O O . THR A 1 325 ? 11.756 -3.853 -6.879 1.00 85.06 325 THR A O 1
ATOM 2443 N N . PHE A 1 326 ? 13.245 -2.246 -7.358 1.00 79.31 326 PHE A N 1
ATOM 2444 C CA . PHE A 1 326 ? 12.857 -1.348 -6.263 1.00 79.31 326 PHE A CA 1
ATOM 2445 C C . PHE A 1 326 ? 11.475 -0.727 -6.465 1.00 79.31 326 PHE A C 1
ATOM 2447 O O . PHE A 1 326 ? 10.676 -0.689 -5.529 1.00 79.31 326 PHE A O 1
ATOM 2454 N N . GLY A 1 327 ? 11.181 -0.258 -7.680 1.00 70.94 327 GLY A N 1
ATOM 2455 C CA . GLY A 1 327 ? 9.881 0.313 -8.022 1.00 70.94 327 GLY A CA 1
ATOM 2456 C C . GLY A 1 327 ? 8.760 -0.687 -7.758 1.00 70.94 327 GLY A C 1
ATOM 2457 O O . GLY A 1 327 ? 7.796 -0.362 -7.071 1.00 70.94 327 GLY A O 1
ATOM 2458 N N . TRP A 1 328 ? 8.935 -1.935 -8.195 1.00 66.31 328 TRP A N 1
ATOM 2459 C CA . TRP A 1 328 ? 8.000 -3.017 -7.902 1.00 66.31 328 TRP A CA 1
ATOM 2460 C C . TRP A 1 328 ? 7.914 -3.351 -6.403 1.00 66.31 328 TRP A C 1
ATOM 2462 O O . TRP A 1 328 ? 6.814 -3.471 -5.867 1.00 66.31 328 TRP A O 1
ATOM 2472 N N . ALA A 1 329 ? 9.047 -3.442 -5.699 1.00 61.31 329 ALA A N 1
ATOM 2473 C CA . ALA A 1 329 ? 9.061 -3.749 -4.267 1.00 61.31 329 ALA A CA 1
ATOM 2474 C C . ALA A 1 329 ? 8.336 -2.685 -3.421 1.00 61.31 329 ALA A C 1
ATOM 2476 O O . ALA A 1 329 ? 7.635 -3.033 -2.474 1.00 61.31 329 ALA A O 1
ATOM 2477 N N . SER A 1 330 ? 8.449 -1.404 -3.786 1.00 60.09 330 SER A N 1
ATOM 2478 C CA . SER A 1 330 ? 7.743 -0.309 -3.104 1.00 60.09 330 SER A CA 1
ATOM 2479 C C . SER A 1 330 ? 6.222 -0.373 -3.284 1.00 60.09 330 SER A C 1
ATOM 2481 O O . SER A 1 330 ? 5.481 -0.070 -2.354 1.00 60.09 330 SER A O 1
ATOM 2483 N N . VAL A 1 331 ? 5.751 -0.849 -4.442 1.00 56.56 331 VAL A N 1
ATOM 2484 C CA . VAL A 1 331 ? 4.322 -1.080 -4.711 1.00 56.56 331 VAL A CA 1
ATOM 2485 C C . VAL A 1 331 ? 3.769 -2.221 -3.851 1.00 56.56 331 VAL A C 1
ATOM 2487 O O . VAL A 1 331 ? 2.594 -2.204 -3.507 1.00 56.56 331 VAL A O 1
ATOM 2490 N N . LEU A 1 332 ? 4.606 -3.186 -3.458 1.00 51.38 332 LEU A N 1
ATOM 2491 C CA . LEU A 1 332 ? 4.211 -4.306 -2.597 1.00 51.38 332 LEU A CA 1
ATOM 2492 C C . LEU A 1 332 ? 4.087 -3.929 -1.105 1.00 51.38 332 LEU A C 1
ATOM 2494 O O . LEU A 1 332 ? 3.574 -4.723 -0.319 1.00 51.38 332 LEU A O 1
ATOM 2498 N N . GLN A 1 333 ? 4.614 -2.766 -0.703 1.00 42.47 333 GLN A N 1
ATOM 2499 C CA . GLN A 1 333 ? 4.611 -2.284 0.686 1.00 42.47 333 GLN A CA 1
ATOM 2500 C C . GLN A 1 333 ? 3.415 -1.378 1.028 1.00 42.47 333 GLN A C 1
ATOM 2502 O O . GLN A 1 333 ? 3.256 -1.025 2.199 1.00 42.47 333 GLN A O 1
ATOM 2507 N N . VAL A 1 334 ? 2.603 -1.007 0.033 1.00 35.19 334 VAL A N 1
ATOM 2508 C CA . VAL A 1 334 ? 1.353 -0.235 0.179 1.00 35.19 334 VAL A CA 1
ATOM 2509 C C . VAL A 1 334 ? 0.169 -1.191 0.270 1.00 35.19 334 VAL A C 1
ATOM 2511 O O . VAL A 1 334 ? -0.678 -0.977 1.166 1.00 35.19 334 VAL A O 1
#

Foldseek 3Di:
DDDDDDDDDDDDDDDDDDDDDPDPPDDDPPDPDPPPPPVVVVVVLVVLLVVLVVLQVLLVVLLLLLLVLVLCVLLLQLVLVQLVVVCPDPPVVSVVVNVVSVVVNVVSVVSSVVSNVSSVVSLVVSLVVSLVVVLVVLVVVVVPDDVVVPVPDDPVVSVCCSPPVSSVSSCVSGVVVSLVVSLVSLLVSLLVVLCVLPVVLSVVLVVLVVVLVVVLVVLVVVLVVLVVVLVVLVVVLVVLVVVCVVPVVVCVVVVCPVVSVVVSVVSVVVSVVSVVVSVVSVVVSCVSNVVSVVVSLVVSVVVVVVCVVVVNHDPSSSSSSSVSVVSSVVSVVD